Protein AF-A0A970XNC9-F1 (afdb_monomer_lite)

Secondary structure (DSSP, 8-state):
-----PEEEEEE----HHHHHHHHHHHHHTT-EEE---HHHHTT--HHHHHHHHHT-SSSSEEEE---TT--SS-HHHHHHHHHHH-TTTEEEEEEEEE--S--S--EE-SEEE-TTS-EEES--B-TTS-B-TT--EE--TTTGGGGG-TTS-EEEES-TT-GGGTT-GGGT-HHHHHHHHHHHTTSS---

Radius of gyration: 15.21 Å; chains: 1; bounding box: 46×36×40 Å

Structure (mmCIF, N/CA/C/O backbone):
data_AF-A0A970XNC9-F1
#
_entry.id   AF-A0A970XNC9-F1
#
loop_
_atom_site.group_PDB
_atom_site.id
_atom_site.type_symbol
_atom_site.label_atom_id
_atom_site.label_alt_id
_atom_site.label_comp_id
_atom_site.label_asym_id
_atom_site.label_entity_id
_atom_site.label_seq_id
_atom_site.pdbx_PDB_ins_code
_atom_site.Cartn_x
_atom_site.Cartn_y
_atom_site.Cartn_z
_atom_site.occupancy
_atom_site.B_iso_or_equiv
_atom_site.auth_seq_id
_atom_site.auth_comp_id
_atom_site.auth_asym_id
_atom_site.auth_atom_id
_atom_site.pdbx_PDB_model_num
ATOM 1 N N . MET A 1 1 ? -24.343 -12.146 20.647 1.00 42.53 1 MET A N 1
ATOM 2 C CA . MET A 1 1 ? -23.468 -11.040 20.219 1.00 42.53 1 MET A CA 1
ATOM 3 C C . MET A 1 1 ? -22.474 -11.630 19.243 1.00 42.53 1 MET A C 1
ATOM 5 O O . MET A 1 1 ? -21.684 -12.471 19.652 1.00 42.53 1 MET A O 1
ATOM 9 N N . CYS A 1 2 ? -22.593 -11.312 17.955 1.00 39.06 2 CYS A N 1
ATOM 10 C CA . CYS A 1 2 ? -21.490 -11.566 17.031 1.00 39.06 2 CYS A CA 1
ATOM 11 C C . CYS A 1 2 ? -20.320 -10.689 17.504 1.00 39.06 2 CYS A C 1
ATOM 13 O O . CYS A 1 2 ? -20.596 -9.566 17.927 1.00 39.06 2 CYS A O 1
ATOM 15 N N . PRO A 1 3 ? -19.064 -11.161 17.501 1.00 48.00 3 PRO A N 1
ATOM 16 C CA . PRO A 1 3 ? -17.944 -10.255 17.723 1.00 48.00 3 PRO A CA 1
ATOM 17 C C . PRO A 1 3 ? -18.073 -9.137 16.684 1.00 48.00 3 PRO A C 1
ATOM 19 O O . PRO A 1 3 ? -18.278 -9.458 15.510 1.00 48.00 3 PRO A O 1
ATOM 22 N N . ASP A 1 4 ? -18.048 -7.870 17.109 1.00 58.16 4 ASP A N 1
ATOM 23 C CA . ASP A 1 4 ? -18.054 -6.730 16.189 1.00 58.16 4 ASP A CA 1
ATOM 24 C C . ASP A 1 4 ? -16.941 -6.960 15.165 1.00 58.16 4 ASP A C 1
ATOM 26 O O . ASP A 1 4 ? -15.754 -7.009 15.494 1.00 58.16 4 ASP A O 1
ATOM 30 N N . LYS A 1 5 ? -17.340 -7.261 13.930 1.00 80.75 5 LYS A N 1
ATOM 31 C CA . LYS A 1 5 ? -16.407 -7.649 12.882 1.00 80.75 5 LYS A CA 1
ATOM 32 C C . LYS A 1 5 ? -15.691 -6.381 12.434 1.00 80.75 5 LYS A C 1
ATOM 34 O O . LYS A 1 5 ? -16.322 -5.507 11.846 1.00 80.75 5 LYS A O 1
ATOM 39 N N . ARG A 1 6 ? -14.387 -6.298 12.700 1.00 93.19 6 ARG A N 1
ATOM 40 C CA . ARG A 1 6 ? -13.543 -5.203 12.209 1.00 93.19 6 ARG A CA 1
ATOM 41 C C . ARG A 1 6 ? -13.534 -5.187 10.685 1.00 93.19 6 ARG A C 1
ATOM 43 O O . ARG A 1 6 ? -13.451 -6.245 10.058 1.00 93.19 6 ARG A O 1
ATOM 50 N N . VAL A 1 7 ? -13.591 -3.995 10.101 1.00 96.69 7 VAL A N 1
ATOM 51 C CA . VAL A 1 7 ? -13.443 -3.811 8.655 1.00 96.69 7 VAL A CA 1
ATOM 52 C C . VAL A 1 7 ? -11.981 -4.017 8.293 1.00 96.69 7 VAL A C 1
ATOM 54 O O . VAL A 1 7 ? -11.101 -3.327 8.808 1.00 96.69 7 VAL A O 1
ATOM 57 N N . ARG A 1 8 ? -11.716 -4.972 7.402 1.00 97.69 8 ARG A N 1
ATOM 58 C CA . ARG A 1 8 ? -10.359 -5.246 6.917 1.00 97.69 8 ARG A CA 1
ATOM 59 C C . ARG A 1 8 ? -9.926 -4.212 5.884 1.00 97.69 8 ARG A C 1
ATOM 61 O O . ARG A 1 8 ? -10.663 -3.955 4.929 1.00 97.69 8 ARG A O 1
ATOM 68 N N . VAL A 1 9 ? -8.727 -3.661 6.041 1.00 98.31 9 VAL A N 1
ATOM 69 C CA . VAL A 1 9 ? -8.204 -2.560 5.223 1.00 98.31 9 VAL A CA 1
ATOM 70 C C . VAL A 1 9 ? -6.787 -2.861 4.740 1.00 98.31 9 VAL A C 1
ATOM 72 O O . VAL A 1 9 ? -5.968 -3.391 5.485 1.00 98.31 9 VAL A O 1
ATOM 75 N N . ILE A 1 10 ? -6.495 -2.491 3.496 1.00 98.44 10 ILE A N 1
ATOM 76 C CA . ILE A 1 10 ? -5.145 -2.409 2.935 1.00 98.44 10 ILE A CA 1
ATOM 77 C C . ILE A 1 10 ? -4.877 -0.943 2.597 1.00 98.44 10 ILE A C 1
ATOM 79 O O . ILE A 1 10 ? -5.707 -0.297 1.953 1.00 98.44 10 ILE A O 1
ATOM 83 N N . ILE A 1 11 ? -3.728 -0.423 3.022 1.00 98.00 11 ILE A N 1
ATOM 84 C CA . ILE A 1 11 ? -3.304 0.952 2.725 1.00 98.00 11 ILE A CA 1
ATOM 85 C C . ILE A 1 11 ? -2.303 0.920 1.565 1.00 98.00 11 ILE A C 1
ATOM 87 O O . ILE A 1 11 ? -1.463 0.027 1.505 1.00 98.00 11 ILE A O 1
ATOM 91 N N . VAL A 1 12 ? -2.372 1.887 0.655 1.00 97.44 12 VAL A N 1
ATOM 92 C CA . VAL A 1 12 ? -1.375 2.122 -0.401 1.00 97.44 12 VAL A CA 1
ATOM 93 C C . VAL A 1 12 ? -0.828 3.539 -0.238 1.00 97.44 12 VAL A C 1
ATOM 95 O O . VAL A 1 12 ? -1.614 4.484 -0.199 1.00 97.44 12 VAL A O 1
ATOM 98 N N . THR A 1 13 ? 0.491 3.700 -0.122 1.00 93.88 13 THR A N 1
ATOM 99 C CA . THR A 1 13 ? 1.107 5.017 0.126 1.00 93.88 13 THR A CA 1
ATOM 100 C C . THR A 1 13 ? 1.418 5.764 -1.174 1.00 93.88 13 THR A C 1
ATOM 102 O O . THR A 1 13 ? 2.571 5.836 -1.585 1.00 93.88 13 THR A O 1
ATOM 105 N N . ASP A 1 14 ? 0.396 6.265 -1.860 1.00 85.12 14 ASP A N 1
ATOM 106 C CA . ASP A 1 14 ? 0.531 7.102 -3.060 1.00 85.12 14 ASP A CA 1
ATOM 107 C C . ASP A 1 14 ? -0.721 7.976 -3.212 1.00 85.12 14 ASP A C 1
ATOM 109 O O . ASP A 1 14 ? -1.759 7.697 -2.607 1.00 85.12 14 ASP A O 1
ATOM 113 N N . GLY A 1 15 ? -0.644 9.032 -4.013 1.00 80.00 15 GLY A N 1
ATOM 114 C CA . GLY A 1 15 ? -1.698 10.029 -4.185 1.00 80.00 15 GLY A CA 1
ATOM 115 C C . GLY A 1 15 ? -1.939 10.456 -5.628 1.00 80.00 15 GLY A C 1
ATOM 116 O O . GLY A 1 15 ? -2.835 11.269 -5.873 1.00 80.00 15 GLY A O 1
ATOM 117 N N . ASP A 1 16 ? -1.183 9.946 -6.609 1.00 86.75 16 ASP A N 1
ATOM 118 C CA . ASP A 1 16 ? -1.346 10.408 -7.988 1.00 86.75 16 ASP A CA 1
ATOM 119 C C . ASP A 1 16 ? -2.489 9.696 -8.760 1.00 86.75 16 ASP A C 1
ATOM 121 O O . ASP A 1 16 ? -2.813 8.531 -8.507 1.00 86.75 16 ASP A O 1
ATOM 125 N N . PRO A 1 17 ? -3.125 10.361 -9.749 1.00 90.25 17 PRO A N 1
ATOM 126 C CA . PRO A 1 17 ? -4.256 9.790 -10.495 1.00 90.25 17 PRO A CA 1
ATOM 127 C C . PRO A 1 17 ? -3.942 8.526 -11.315 1.00 90.25 17 PRO A C 1
ATOM 129 O O . PRO A 1 17 ? -4.853 7.808 -11.737 1.00 90.25 17 PRO A O 1
ATOM 132 N N . THR A 1 18 ? -2.676 8.283 -11.641 1.00 93.25 18 THR A N 1
ATOM 133 C CA . THR A 1 18 ? -2.209 7.065 -12.319 1.00 93.25 18 THR A CA 1
ATOM 134 C C . THR A 1 18 ? -2.208 5.907 -11.336 1.00 93.25 18 THR A C 1
ATOM 136 O O . THR A 1 18 ? -2.837 4.885 -11.619 1.00 93.25 18 THR A O 1
ATOM 139 N N . ALA A 1 19 ? -1.624 6.118 -10.154 1.00 94.12 19 ALA A N 1
ATOM 140 C CA . ALA A 1 19 ? -1.639 5.150 -9.072 1.00 94.12 19 ALA A CA 1
ATOM 141 C C . ALA A 1 19 ? -3.068 4.797 -8.639 1.00 94.12 19 ALA A C 1
ATOM 143 O O . ALA A 1 19 ? -3.406 3.619 -8.534 1.00 94.12 19 ALA A O 1
ATOM 144 N N . GLN A 1 20 ? -3.960 5.788 -8.526 1.00 95.00 20 GLN A N 1
ATOM 145 C CA . GLN A 1 20 ? -5.371 5.548 -8.198 1.00 95.00 20 GLN A CA 1
ATOM 146 C C . GLN A 1 20 ? -6.069 4.616 -9.188 1.00 95.00 20 GLN A C 1
ATOM 148 O O . GLN A 1 20 ? -6.793 3.704 -8.782 1.00 95.00 20 GLN A O 1
ATOM 153 N N . ARG A 1 21 ? -5.832 4.799 -10.490 1.00 96.06 21 ARG A N 1
ATOM 154 C CA . ARG A 1 21 ? -6.399 3.914 -11.515 1.00 96.06 21 ARG A CA 1
ATOM 155 C C . ARG A 1 21 ? -5.807 2.508 -11.439 1.00 96.06 21 ARG A C 1
ATOM 157 O O . ARG A 1 21 ? -6.552 1.543 -11.588 1.00 96.06 21 ARG A O 1
ATOM 164 N N . ALA A 1 22 ? -4.509 2.383 -11.171 1.00 97.25 22 ALA A N 1
ATOM 165 C CA . ALA A 1 22 ? -3.850 1.087 -11.019 1.00 97.25 22 ALA A CA 1
ATOM 166 C C . ALA A 1 22 ? -4.393 0.315 -9.810 1.00 97.25 22 ALA A C 1
ATOM 168 O O . ALA A 1 22 ? -4.800 -0.839 -9.947 1.00 97.25 22 ALA A O 1
ATOM 169 N N . VAL A 1 23 ? -4.507 0.982 -8.658 1.00 97.62 23 VAL A N 1
ATOM 170 C CA . VAL A 1 23 ? -5.119 0.434 -7.440 1.00 97.62 23 VAL A CA 1
ATOM 171 C C . VAL A 1 23 ? -6.569 0.032 -7.692 1.00 97.62 23 VAL A C 1
ATOM 173 O O . VAL A 1 23 ? -6.979 -1.049 -7.276 1.00 97.62 23 VAL A O 1
ATOM 176 N N . GLN A 1 24 ? -7.345 0.851 -8.407 1.00 97.06 24 GLN A N 1
ATOM 177 C CA . GLN A 1 24 ? -8.733 0.532 -8.732 1.00 97.06 24 GLN A CA 1
ATOM 178 C C . GLN A 1 24 ? -8.850 -0.740 -9.581 1.00 97.06 24 GLN A C 1
ATOM 180 O O . GLN A 1 24 ? -9.635 -1.622 -9.233 1.00 97.06 24 GLN A O 1
ATOM 185 N N . VAL A 1 25 ? -8.068 -0.847 -10.661 1.00 97.50 25 VAL A N 1
ATOM 186 C CA . VAL A 1 25 ? -8.047 -2.028 -11.542 1.00 97.50 25 VAL A CA 1
ATOM 187 C C . VAL A 1 25 ? -7.622 -3.270 -10.758 1.00 97.50 25 VAL A C 1
ATOM 189 O O . VAL A 1 25 ? -8.339 -4.269 -10.741 1.00 97.50 25 VAL A O 1
ATOM 192 N N . ALA A 1 26 ? -6.509 -3.187 -10.028 1.00 97.69 26 ALA A N 1
ATOM 193 C CA . ALA A 1 26 ? -5.988 -4.288 -9.224 1.00 97.69 26 ALA A CA 1
ATOM 194 C C . ALA A 1 26 ? -6.982 -4.755 -8.143 1.00 97.69 26 ALA A C 1
ATOM 196 O O . ALA A 1 26 ? -7.208 -5.955 -7.970 1.00 97.69 26 ALA A O 1
ATOM 197 N N . ALA A 1 27 ? -7.615 -3.817 -7.433 1.00 97.56 27 ALA A N 1
ATOM 198 C CA . ALA A 1 27 ? -8.619 -4.115 -6.417 1.00 97.56 27 ALA A CA 1
ATOM 199 C C . ALA A 1 27 ? -9.867 -4.778 -7.020 1.00 97.56 27 ALA A C 1
ATOM 201 O O . ALA A 1 27 ? -10.416 -5.703 -6.420 1.00 97.56 27 ALA A O 1
ATOM 202 N N . GLN A 1 28 ? -10.318 -4.339 -8.198 1.00 96.19 28 GLN A N 1
ATOM 203 C CA . GLN A 1 28 ? -11.469 -4.930 -8.887 1.00 96.19 28 GLN A CA 1
ATOM 204 C C . GLN A 1 28 ? -11.208 -6.381 -9.302 1.00 96.19 28 GLN A C 1
ATOM 206 O O . GLN A 1 28 ? -12.038 -7.243 -9.003 1.00 96.19 28 GLN A O 1
ATOM 211 N N . GLU A 1 29 ? -10.045 -6.662 -9.895 1.00 95.81 29 GLU A N 1
ATOM 212 C CA . GLU A 1 29 ? -9.613 -8.020 -10.263 1.00 95.81 29 GLU A CA 1
ATOM 213 C C . GLU A 1 29 ? -9.602 -8.966 -9.051 1.00 95.81 29 GLU A C 1
ATOM 215 O O . GLU A 1 29 ? -10.048 -10.112 -9.123 1.00 95.81 29 GLU A O 1
ATOM 220 N N . LEU A 1 30 ? -9.170 -8.462 -7.891 1.00 96.81 30 LEU A N 1
ATOM 221 C CA . LEU A 1 30 ? -9.110 -9.219 -6.636 1.00 96.81 30 LEU A CA 1
ATOM 222 C C . LEU A 1 30 ? -10.416 -9.202 -5.829 1.00 96.81 30 LEU A C 1
ATOM 224 O O . LEU A 1 30 ? -10.457 -9.723 -4.714 1.00 96.81 30 LEU A O 1
ATOM 228 N N . LYS A 1 31 ? -11.496 -8.617 -6.361 1.00 97.12 31 LYS A N 1
ATOM 229 C CA . LYS A 1 31 ? -12.784 -8.460 -5.661 1.00 97.12 31 LYS A CA 1
ATOM 230 C C . LYS A 1 31 ? -12.640 -7.764 -4.299 1.00 97.12 31 LYS A C 1
ATOM 232 O O . LYS A 1 31 ? -13.383 -8.059 -3.363 1.00 97.12 31 LYS A O 1
ATOM 237 N N . LEU A 1 32 ? -11.774 -6.758 -4.219 1.00 97.88 32 LEU A N 1
ATOM 238 C CA . LEU A 1 32 ? -11.620 -5.815 -3.101 1.00 97.88 32 LEU A CA 1
ATOM 239 C C . LEU A 1 32 ? -12.390 -4.523 -3.370 1.00 97.88 32 LEU A C 1
ATOM 241 O O . LEU A 1 32 ? -12.759 -4.263 -4.519 1.00 97.88 32 LEU A O 1
ATOM 245 N N . TYR A 1 33 ? -12.691 -3.739 -2.337 1.00 98.06 33 TYR A N 1
ATOM 246 C CA . TYR A 1 33 ? -13.371 -2.451 -2.484 1.00 98.06 33 TYR A CA 1
ATOM 247 C C . TYR A 1 33 ? -12.353 -1.307 -2.556 1.00 98.06 33 TYR A C 1
ATOM 249 O O . TYR A 1 33 ? -11.808 -0.940 -1.517 1.00 98.06 33 TYR A O 1
ATOM 257 N N . PRO A 1 34 ? -12.076 -0.727 -3.739 1.00 97.12 34 PRO A N 1
ATOM 258 C CA . PRO A 1 34 ? -11.246 0.467 -3.814 1.00 97.12 34 PRO A CA 1
ATOM 259 C C . PRO A 1 34 ? -12.047 1.677 -3.320 1.00 97.12 34 PRO A C 1
ATOM 261 O O . PRO A 1 34 ? -13.048 2.057 -3.932 1.00 97.12 34 PRO A O 1
ATOM 264 N N . LEU A 1 35 ? -11.615 2.284 -2.216 1.00 95.75 35 LEU A N 1
ATOM 265 C CA . LEU A 1 35 ? -12.173 3.540 -1.733 1.00 95.75 35 LEU A CA 1
ATOM 266 C C . LEU A 1 35 ? -11.557 4.688 -2.537 1.00 95.75 35 LEU A C 1
ATOM 268 O O . LEU A 1 35 ? -10.430 5.110 -2.288 1.00 95.75 35 LEU A O 1
ATOM 272 N N . ILE A 1 36 ? -12.300 5.162 -3.536 1.00 90.69 36 ILE A N 1
ATOM 273 C CA . ILE A 1 36 ? -11.866 6.249 -4.414 1.00 90.69 36 ILE A CA 1
ATOM 274 C C . ILE A 1 36 ? -12.258 7.586 -3.798 1.00 90.69 36 ILE A C 1
ATOM 276 O O . ILE A 1 36 ? -13.437 7.855 -3.573 1.00 90.69 36 ILE A O 1
ATOM 280 N N . ILE A 1 37 ? -11.255 8.422 -3.567 1.00 82.38 37 ILE A N 1
ATOM 281 C CA . ILE A 1 37 ? -11.398 9.776 -3.041 1.00 82.38 37 ILE A CA 1
ATOM 282 C C . ILE A 1 37 ? -10.964 10.742 -4.137 1.00 82.38 37 ILE A C 1
ATOM 284 O O . ILE A 1 37 ? -9.941 10.529 -4.796 1.00 82.38 37 ILE A O 1
ATOM 288 N N . SER A 1 38 ? -11.766 11.778 -4.381 1.00 74.00 38 SER A N 1
ATOM 289 C CA . SER A 1 38 ? -11.410 12.785 -5.376 1.00 74.00 38 SER A CA 1
ATOM 290 C C . SER A 1 38 ? -10.209 13.597 -4.887 1.00 74.00 38 SER A C 1
ATOM 292 O O . SER A 1 38 ? -10.029 13.785 -3.688 1.00 74.00 38 SER A O 1
ATOM 294 N N . LYS A 1 39 ? -9.391 14.123 -5.804 1.00 70.38 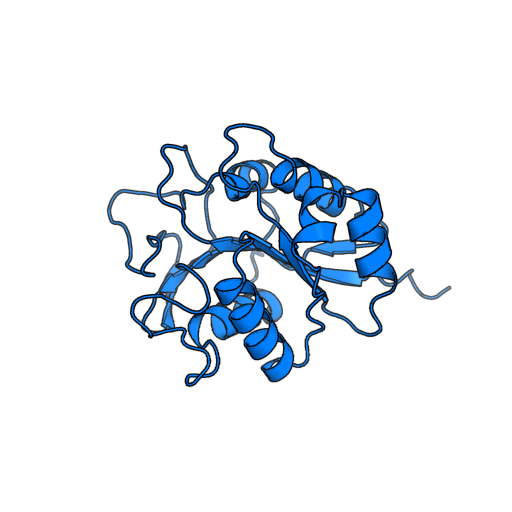39 LYS A N 1
ATOM 295 C CA . LYS A 1 39 ? -8.217 14.923 -5.422 1.00 70.38 39 LYS A CA 1
ATOM 296 C C . LYS A 1 39 ? -8.580 16.135 -4.547 1.00 70.38 39 LYS A C 1
ATOM 298 O O . LYS A 1 39 ? -7.856 16.440 -3.612 1.00 70.38 39 LYS A O 1
ATOM 303 N N . LEU A 1 40 ? -9.704 16.796 -4.840 1.00 62.16 40 LEU A N 1
ATOM 304 C CA . LEU A 1 40 ? -10.174 17.957 -4.074 1.00 62.16 40 LEU A CA 1
ATOM 305 C C . LEU A 1 40 ? -10.570 17.581 -2.641 1.00 62.16 40 LEU A C 1
ATOM 307 O O . LEU A 1 40 ? -10.339 18.358 -1.720 1.00 62.16 40 LEU A O 1
ATOM 311 N N . ASP A 1 41 ? -11.143 16.390 -2.462 1.00 70.94 41 ASP A N 1
ATOM 312 C CA . ASP A 1 41 ? -11.509 15.885 -1.139 1.00 70.94 41 ASP A CA 1
ATOM 313 C C . ASP A 1 41 ? -10.271 15.383 -0.382 1.00 70.94 41 ASP A C 1
ATOM 315 O O . ASP A 1 41 ? -10.172 15.577 0.827 1.00 70.94 41 ASP A O 1
ATOM 319 N N . ALA A 1 42 ? -9.302 14.780 -1.082 1.00 71.06 42 ALA A N 1
ATOM 320 C CA . ALA A 1 42 ? -8.074 14.248 -0.490 1.00 71.06 42 ALA A CA 1
ATOM 321 C C . ALA A 1 42 ? -7.265 15.320 0.257 1.00 71.06 42 ALA A C 1
ATOM 323 O O . ALA A 1 42 ? -6.766 15.047 1.342 1.00 71.06 42 ALA A O 1
ATOM 324 N N . GLU A 1 43 ? -7.215 16.551 -0.264 1.00 72.81 43 GLU A N 1
ATOM 325 C CA . GLU A 1 43 ? -6.522 17.686 0.373 1.00 72.81 43 GLU A CA 1
ATOM 326 C C . GLU A 1 43 ? -7.150 18.111 1.718 1.00 72.81 43 GLU A C 1
ATOM 328 O O . GLU A 1 43 ? -6.521 18.822 2.502 1.00 72.81 43 GLU A O 1
ATOM 333 N N . GLN A 1 44 ? -8.396 17.709 1.994 1.00 79.25 44 GLN A N 1
ATOM 334 C CA . GLN A 1 44 ? -9.146 18.108 3.193 1.00 79.25 44 GLN A CA 1
ATOM 335 C C . GLN A 1 44 ? -9.467 16.944 4.133 1.00 79.25 44 GLN A C 1
ATOM 337 O O . GLN A 1 44 ? -9.819 17.173 5.294 1.00 79.25 44 GLN A O 1
ATOM 342 N N . ILE A 1 45 ? -9.381 15.708 3.644 1.00 86.44 45 ILE A N 1
ATOM 343 C CA . ILE A 1 45 ? -9.701 14.509 4.413 1.00 86.44 45 ILE A CA 1
ATOM 344 C C . ILE A 1 45 ? -8.658 14.285 5.501 1.00 86.44 45 ILE A C 1
ATOM 346 O O . ILE A 1 45 ? -7.456 14.362 5.265 1.00 86.44 45 ILE A O 1
ATOM 350 N N . LYS A 1 46 ? -9.134 13.957 6.704 1.00 90.75 46 LYS A N 1
ATOM 351 C CA . LYS A 1 46 ? -8.298 13.540 7.830 1.00 90.75 46 LYS A CA 1
ATOM 352 C C . LYS A 1 46 ? -8.687 12.133 8.272 1.00 90.75 46 LYS A C 1
ATOM 354 O O . LYS A 1 46 ? -9.616 11.514 7.747 1.00 90.75 46 LYS A O 1
ATOM 359 N N . GLY A 1 47 ? -7.952 11.614 9.253 1.00 92.94 47 GLY A N 1
ATOM 360 C CA . GLY A 1 47 ? -8.150 10.268 9.790 1.00 92.94 47 GLY A CA 1
ATOM 361 C C . GLY A 1 47 ? -9.608 9.929 10.152 1.00 92.94 47 GLY A C 1
ATOM 362 O O . GLY A 1 47 ? -10.095 8.888 9.704 1.00 92.94 47 GLY A O 1
ATOM 363 N N . PRO A 1 48 ? -10.332 10.772 10.920 1.00 94.75 48 PRO A N 1
ATOM 364 C CA . PRO A 1 48 ? -11.727 10.513 11.283 1.00 94.75 48 PRO A CA 1
ATOM 365 C C . PRO A 1 48 ? -12.674 10.405 10.083 1.00 94.75 48 PRO A C 1
ATOM 367 O O . PRO A 1 48 ? -13.504 9.494 10.034 1.00 94.75 48 PRO A O 1
ATOM 370 N N . GLU A 1 49 ? -12.550 11.302 9.106 1.00 94.00 49 GLU A N 1
ATOM 371 C CA . GLU A 1 49 ? -13.364 11.307 7.890 1.00 94.00 49 GLU A CA 1
ATOM 372 C C . GLU A 1 49 ? -13.081 10.059 7.051 1.00 94.00 49 GLU A C 1
ATOM 374 O O . GLU A 1 49 ? -14.013 9.354 6.657 1.00 94.00 49 GLU A O 1
ATOM 379 N N . LEU A 1 50 ? -11.802 9.726 6.854 1.00 94.81 50 LEU A N 1
ATOM 380 C CA . LEU A 1 50 ? -11.408 8.541 6.099 1.00 94.81 50 LEU A CA 1
ATOM 381 C C . LEU A 1 50 ? -11.885 7.247 6.765 1.00 94.81 50 LEU A C 1
ATOM 383 O O . LEU A 1 50 ? -12.432 6.370 6.099 1.00 94.81 50 LEU A O 1
ATOM 387 N N . SER A 1 51 ? -11.728 7.149 8.087 1.00 96.50 51 SER A N 1
ATOM 388 C CA . SER A 1 51 ? -12.248 6.037 8.888 1.00 96.50 51 SER A CA 1
ATOM 389 C C . SER A 1 51 ? -13.761 5.896 8.717 1.00 96.50 51 SER A C 1
ATOM 391 O O . SER A 1 51 ? -14.259 4.801 8.463 1.00 96.50 51 SER A O 1
ATOM 393 N N . SER A 1 52 ? -14.503 7.007 8.744 1.00 95.75 52 SER A N 1
ATOM 394 C CA . SER A 1 52 ? -15.949 7.003 8.505 1.00 95.75 52 SER A CA 1
ATOM 395 C C . SER A 1 52 ? -16.317 6.446 7.125 1.00 95.75 52 SER A C 1
ATOM 397 O O . SER A 1 52 ? -17.253 5.651 7.018 1.00 95.75 52 SER A O 1
ATOM 399 N N . TYR A 1 53 ? -15.576 6.801 6.071 1.00 96.31 53 TYR A N 1
ATOM 400 C CA . TYR A 1 53 ? -15.800 6.256 4.726 1.00 96.31 53 TYR A CA 1
ATOM 401 C C . TYR A 1 53 ? -15.450 4.771 4.617 1.00 96.31 53 TYR A C 1
ATOM 403 O O . TYR A 1 53 ? -16.196 4.015 3.994 1.00 96.31 53 TYR A O 1
ATOM 411 N N . ILE A 1 54 ? -14.362 4.335 5.255 1.00 96.94 54 ILE A N 1
ATOM 412 C CA . ILE A 1 54 ? -13.976 2.919 5.333 1.00 96.94 54 ILE A CA 1
ATOM 413 C C . ILE A 1 54 ? -15.089 2.098 5.992 1.00 96.94 54 ILE A C 1
ATOM 415 O O . ILE A 1 54 ? -15.481 1.060 5.465 1.00 96.94 54 ILE A O 1
ATOM 419 N N . LEU A 1 55 ? -15.635 2.573 7.113 1.00 96.06 55 LEU A N 1
ATOM 420 C CA . LEU A 1 55 ? -16.684 1.869 7.860 1.00 96.06 55 LEU A CA 1
ATOM 421 C C . LEU A 1 55 ? -18.029 1.821 7.123 1.00 96.06 55 LEU A C 1
ATOM 423 O O . LEU A 1 55 ? -18.847 0.947 7.396 1.00 96.06 55 LEU A O 1
ATOM 427 N N . GLN A 1 56 ? -18.255 2.737 6.181 1.00 95.50 56 GLN A N 1
ATOM 428 C CA . GLN A 1 56 ? -19.441 2.768 5.320 1.00 95.50 56 GLN A CA 1
ATOM 429 C C . GLN A 1 56 ? -19.250 2.005 4.001 1.00 95.50 56 GLN A C 1
ATOM 431 O O . GLN A 1 56 ? -20.185 1.928 3.199 1.00 95.50 56 GLN A O 1
ATOM 436 N N . ALA A 1 57 ? -18.062 1.444 3.748 1.00 95.75 57 ALA A N 1
ATOM 437 C CA . ALA A 1 57 ? -17.800 0.702 2.526 1.00 95.75 57 ALA A CA 1
ATOM 438 C C . ALA A 1 57 ? -18.772 -0.491 2.390 1.00 95.75 57 ALA A C 1
ATOM 440 O O . ALA A 1 57 ? -18.976 -1.250 3.338 1.00 95.75 57 ALA A O 1
ATOM 441 N N . PRO A 1 58 ? -19.350 -0.723 1.198 1.00 94.88 58 PRO A N 1
ATOM 442 C CA . PRO A 1 58 ? -20.357 -1.761 0.985 1.00 94.88 58 PRO A CA 1
ATOM 443 C C . PRO A 1 58 ? -19.788 -3.185 1.061 1.00 94.88 58 PRO A C 1
ATOM 445 O O . PRO A 1 58 ? -20.552 -4.149 1.104 1.00 94.88 58 PRO A O 1
ATOM 448 N N . ARG A 1 59 ? -18.458 -3.341 1.013 1.00 94.88 59 ARG A N 1
ATOM 449 C CA . ARG A 1 59 ? -17.766 -4.628 1.142 1.00 94.88 59 ARG A CA 1
ATOM 450 C C . ARG A 1 59 ? -16.313 -4.436 1.564 1.00 94.88 59 ARG A C 1
ATOM 452 O O . ARG A 1 59 ? -15.734 -3.375 1.367 1.00 94.88 59 ARG A O 1
ATOM 459 N N . GLU A 1 60 ? -15.729 -5.512 2.071 1.00 94.44 60 GLU A N 1
ATOM 460 C CA . GLU A 1 60 ? -14.338 -5.599 2.519 1.00 94.44 60 GLU A CA 1
ATOM 461 C C . GLU A 1 60 ? -13.605 -6.778 1.839 1.00 94.44 60 GLU A C 1
ATOM 463 O O . GLU A 1 60 ? -14.270 -7.721 1.393 1.00 94.44 60 GLU A O 1
ATOM 468 N N . PRO A 1 61 ? -12.257 -6.792 1.801 1.00 97.56 61 PRO A N 1
ATOM 469 C CA . PRO A 1 61 ? -11.342 -5.745 2.275 1.00 97.56 61 PRO A CA 1
ATOM 470 C C . PRO A 1 61 ? -11.429 -4.430 1.492 1.00 97.56 61 PRO A C 1
ATOM 472 O O . PRO A 1 61 ? -11.664 -4.433 0.280 1.00 97.56 61 PRO A O 1
ATOM 475 N N . VAL A 1 62 ? -11.260 -3.315 2.203 1.00 98.31 62 VAL A N 1
ATOM 476 C CA . VAL A 1 62 ? -11.198 -1.961 1.638 1.00 98.31 62 VAL A CA 1
ATOM 477 C C . VAL A 1 62 ? -9.751 -1.635 1.287 1.00 98.31 62 VAL A C 1
ATOM 479 O O . VAL A 1 62 ? -8.860 -1.851 2.101 1.00 98.31 62 VAL A O 1
ATOM 482 N N . VAL A 1 63 ? -9.507 -1.111 0.090 1.00 98.38 63 VAL A N 1
ATOM 483 C CA . VAL A 1 63 ? -8.197 -0.595 -0.318 1.00 98.38 63 VAL A CA 1
ATOM 484 C C . VAL A 1 63 ? -8.282 0.919 -0.348 1.00 98.38 63 VAL A C 1
ATOM 486 O O . VAL A 1 63 ? -9.152 1.468 -1.025 1.00 98.38 63 VAL A O 1
ATOM 489 N N . VAL A 1 64 ? -7.402 1.583 0.391 1.00 96.75 64 VAL A N 1
ATOM 490 C CA . VAL A 1 64 ? -7.382 3.040 0.522 1.00 96.75 64 VAL A CA 1
ATOM 491 C C . VAL A 1 64 ? -5.998 3.583 0.202 1.00 96.75 64 VAL A C 1
ATOM 493 O O . VAL A 1 64 ? -4.991 2.980 0.564 1.00 96.75 64 VAL A O 1
ATOM 496 N N . MET A 1 65 ? -5.960 4.716 -0.490 1.00 94.69 65 MET A N 1
ATOM 497 C CA . MET A 1 65 ? -4.728 5.438 -0.784 1.00 94.69 65 MET A CA 1
ATOM 498 C C . MET A 1 65 ? -4.528 6.579 0.204 1.00 94.69 65 MET A C 1
ATOM 500 O O . MET A 1 65 ? -5.490 7.265 0.553 1.00 94.69 65 MET A O 1
ATOM 504 N N . VAL A 1 66 ? -3.289 6.761 0.649 1.00 92.25 66 VAL A N 1
ATOM 505 C CA . VAL A 1 66 ? -2.881 7.819 1.577 1.00 92.25 66 VAL A CA 1
ATOM 506 C C . VAL A 1 66 ? -1.546 8.391 1.099 1.00 92.25 66 VAL A C 1
ATOM 508 O O . VAL A 1 66 ? -0.648 7.627 0.768 1.00 92.25 66 VAL A O 1
ATOM 511 N N . ASP A 1 67 ? -1.409 9.714 1.061 1.00 84.69 67 ASP A N 1
ATOM 512 C CA . ASP A 1 67 ? -0.218 10.415 0.559 1.00 84.69 67 ASP A CA 1
ATOM 513 C C . ASP A 1 67 ? 0.047 11.679 1.385 1.00 84.69 67 ASP A C 1
ATOM 515 O O . ASP A 1 67 ? -0.894 12.305 1.873 1.00 84.69 67 ASP A O 1
ATOM 519 N N . ASP A 1 68 ? 1.316 12.065 1.511 1.00 77.31 68 ASP A N 1
ATOM 520 C CA . ASP A 1 68 ? 1.750 13.330 2.129 1.00 77.31 68 ASP A CA 1
ATOM 521 C C . ASP A 1 68 ? 2.057 14.425 1.102 1.00 77.31 68 ASP A C 1
ATOM 523 O O . ASP A 1 68 ? 2.514 15.506 1.468 1.00 77.31 68 ASP A O 1
ATOM 527 N N . HIS A 1 69 ? 1.874 14.159 -0.195 1.00 69.69 69 HIS A N 1
ATOM 528 C CA . HIS A 1 69 ? 2.139 15.111 -1.280 1.00 69.69 69 HIS A CA 1
ATOM 529 C C . HIS A 1 69 ? 3.575 15.689 -1.278 1.00 69.69 69 HIS A C 1
ATOM 531 O O . HIS A 1 69 ? 3.834 16.740 -1.868 1.00 69.69 69 HIS A O 1
ATOM 537 N N . GLY A 1 70 ? 4.532 14.993 -0.652 1.00 62.12 70 GLY A N 1
ATOM 538 C CA . GLY A 1 70 ? 5.935 15.411 -0.547 1.00 62.12 70 GLY A CA 1
ATOM 539 C C . GLY A 1 70 ? 6.244 16.386 0.595 1.00 62.12 70 GLY A C 1
ATOM 540 O O . GLY A 1 70 ? 7.308 17.017 0.582 1.00 62.12 70 GLY A O 1
ATOM 541 N N . GLU A 1 71 ? 5.345 16.536 1.572 1.00 59.62 71 GLU A N 1
ATOM 542 C CA . GLU A 1 71 ? 5.673 17.211 2.827 1.00 59.62 71 GLU A CA 1
ATOM 543 C C . GLU A 1 71 ? 6.637 16.358 3.668 1.00 59.62 71 GLU A C 1
ATOM 545 O O . GLU A 1 71 ? 6.455 15.158 3.843 1.00 59.62 71 GLU A O 1
ATOM 550 N N . LYS A 1 72 ? 7.704 16.984 4.181 1.00 56.03 72 LYS A N 1
ATOM 551 C CA . LYS A 1 72 ? 8.694 16.312 5.036 1.00 56.03 72 LYS A CA 1
ATOM 552 C C . LYS A 1 72 ? 8.288 16.407 6.504 1.00 56.03 72 LYS A C 1
ATOM 554 O O . LYS A 1 72 ? 8.058 17.512 6.993 1.00 56.03 72 LYS A O 1
ATOM 559 N N . GLY A 1 73 ? 8.372 15.294 7.228 1.00 60.03 73 GLY A N 1
ATOM 560 C CA . GLY A 1 73 ? 7.977 15.192 8.639 1.00 60.03 73 GLY A CA 1
ATOM 561 C C . GLY A 1 73 ? 6.584 14.580 8.779 1.00 60.03 73 GLY A C 1
ATOM 562 O O . GLY A 1 73 ? 6.108 13.972 7.830 1.00 60.03 73 GLY A O 1
ATOM 563 N N . THR A 1 74 ? 5.940 14.749 9.941 1.00 64.69 74 THR A N 1
ATOM 564 C CA . THR A 1 74 ? 4.562 14.274 10.152 1.00 64.69 74 THR A CA 1
ATOM 565 C C . THR A 1 74 ? 3.596 15.065 9.273 1.00 64.69 74 THR A C 1
ATOM 567 O O . THR A 1 74 ? 3.129 16.132 9.674 1.00 64.69 74 THR A O 1
ATOM 570 N N . GLY A 1 75 ? 3.364 14.571 8.061 1.00 79.06 75 GLY A N 1
ATOM 571 C CA . GLY A 1 75 ? 2.418 15.135 7.110 1.00 79.06 75 GLY A CA 1
ATOM 572 C C . GLY A 1 75 ? 0.997 14.582 7.295 1.00 79.06 75 GLY A C 1
ATOM 573 O O . GLY A 1 75 ? 0.763 13.694 8.125 1.00 79.06 75 GLY A O 1
ATOM 574 N N . PRO A 1 76 ? 0.023 15.103 6.529 1.00 83.06 76 PRO A N 1
ATOM 575 C CA . PRO A 1 76 ? -1.379 14.689 6.613 1.00 83.06 76 PRO A CA 1
ATOM 576 C C . PRO A 1 76 ? -1.604 13.183 6.394 1.00 83.06 76 PRO A C 1
ATOM 578 O O . PRO A 1 76 ? -2.450 12.573 7.052 1.00 83.06 76 PRO A O 1
ATOM 581 N N . GLY A 1 77 ? -0.842 12.568 5.495 1.00 88.12 77 GLY A N 1
ATOM 582 C CA . GLY A 1 77 ? -0.860 11.140 5.214 1.00 88.12 77 GLY A CA 1
ATOM 583 C C . GLY A 1 77 ? -0.323 10.306 6.376 1.00 88.12 77 GLY A C 1
ATOM 584 O O . GLY A 1 77 ? -0.971 9.336 6.782 1.00 88.12 77 GLY A O 1
ATOM 585 N N . GLU A 1 78 ? 0.792 10.708 6.990 1.00 89.69 78 GLU A N 1
ATOM 586 C CA . GLU A 1 78 ? 1.292 10.047 8.204 1.00 89.69 78 GLU A CA 1
ATOM 587 C C . GLU A 1 78 ? 0.284 10.126 9.365 1.00 89.69 78 GLU A C 1
ATOM 589 O O . GLU A 1 78 ? 0.070 9.136 10.077 1.00 89.69 78 GLU A O 1
ATOM 594 N N . GLU A 1 79 ? -0.374 11.278 9.550 1.00 91.69 79 GLU A N 1
ATOM 595 C CA . GLU A 1 79 ? -1.431 11.463 10.557 1.00 91.69 79 GLU A CA 1
ATOM 596 C C . GLU A 1 79 ? -2.640 10.557 10.297 1.00 91.69 79 GLU A C 1
ATOM 598 O O . GLU A 1 79 ? -3.178 9.948 11.229 1.00 91.69 79 GLU A O 1
ATOM 603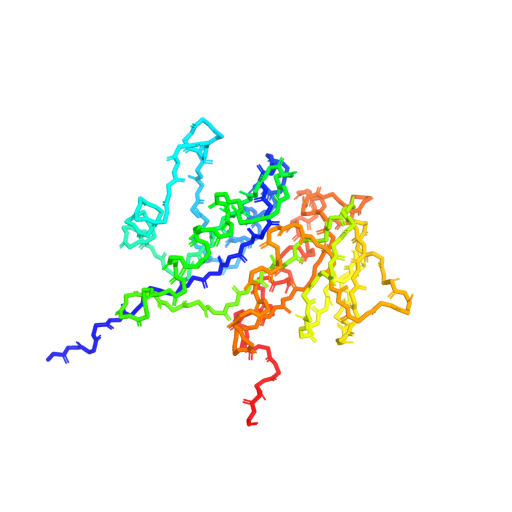 N N . ILE A 1 80 ? -3.052 10.424 9.033 1.00 93.94 80 ILE A N 1
ATOM 604 C CA . ILE A 1 80 ? -4.122 9.511 8.622 1.00 93.94 80 ILE A CA 1
ATOM 605 C C . ILE A 1 80 ? -3.748 8.066 8.956 1.00 93.94 80 ILE A C 1
ATOM 607 O O . ILE A 1 80 ? -4.554 7.365 9.575 1.00 93.94 80 ILE A O 1
ATOM 611 N N . ILE A 1 81 ? -2.541 7.618 8.596 1.00 94.75 81 ILE A N 1
ATOM 612 C CA . ILE A 1 81 ? -2.080 6.255 8.898 1.00 94.75 81 ILE A CA 1
ATOM 613 C C . ILE A 1 81 ? -2.083 6.033 10.411 1.00 94.75 81 ILE A C 1
ATOM 615 O O . ILE A 1 81 ? -2.658 5.047 10.871 1.00 94.75 81 ILE A O 1
ATOM 619 N N . CYS A 1 82 ? -1.538 6.967 11.199 1.00 95.00 82 CYS A N 1
ATOM 620 C CA . CYS A 1 82 ? -1.567 6.884 12.664 1.00 95.00 82 CYS A CA 1
ATOM 621 C C . CYS A 1 82 ? -2.984 6.716 13.203 1.00 95.00 82 CYS A C 1
ATOM 623 O O . CYS A 1 82 ? -3.235 5.884 14.079 1.00 95.00 82 CYS A O 1
ATOM 625 N N . TYR A 1 83 ? -3.914 7.521 12.687 1.00 96.44 83 TYR A N 1
ATOM 626 C CA . TYR A 1 83 ? -5.299 7.468 13.109 1.00 96.44 83 TYR A CA 1
ATOM 627 C C . TYR A 1 83 ? -5.917 6.110 12.780 1.00 96.44 83 TYR A C 1
ATOM 629 O O . TYR A 1 83 ? -6.465 5.477 13.679 1.00 96.44 83 TYR A O 1
ATOM 637 N N . LEU A 1 84 ? -5.783 5.614 11.546 1.00 96.81 84 LEU A N 1
ATOM 638 C CA . LEU A 1 84 ? -6.319 4.307 11.152 1.00 96.81 84 LEU A CA 1
ATOM 639 C C . LEU A 1 84 ? -5.728 3.163 11.989 1.00 96.81 84 LEU A C 1
ATOM 641 O O . LEU A 1 84 ? -6.480 2.313 12.462 1.00 96.81 84 LEU A O 1
ATOM 645 N N . MET A 1 85 ? -4.417 3.189 12.251 1.00 96.00 85 MET A N 1
ATOM 646 C CA . MET A 1 85 ? -3.738 2.216 13.119 1.00 96.00 85 MET A CA 1
ATOM 647 C C . MET A 1 85 ? -4.252 2.247 14.565 1.00 96.00 85 MET A C 1
ATOM 649 O O . MET A 1 85 ? -4.178 1.242 15.266 1.00 96.00 85 MET A O 1
ATOM 653 N N . SER A 1 86 ? -4.783 3.384 15.028 1.00 96.19 86 SER A N 1
ATOM 654 C CA . SER A 1 86 ? -5.349 3.516 16.378 1.00 96.19 86 SER A CA 1
ATOM 655 C C . SER A 1 86 ? -6.768 2.953 16.518 1.00 96.19 86 SER A C 1
ATOM 657 O O . SER A 1 86 ? -7.198 2.678 17.636 1.00 96.19 86 SER A O 1
ATOM 659 N N . GLN A 1 87 ? -7.505 2.772 15.414 1.00 96.19 87 GLN A N 1
ATOM 660 C CA . GLN A 1 87 ? -8.908 2.326 15.414 1.00 96.19 87 GLN A CA 1
ATOM 661 C C . GLN A 1 87 ? -9.030 0.794 15.481 1.00 96.19 87 GLN A C 1
ATOM 663 O O . GLN A 1 87 ? -9.805 0.189 14.741 1.00 96.19 87 GLN A O 1
ATOM 668 N N . THR A 1 88 ? -8.252 0.145 16.351 1.00 93.44 88 THR A N 1
ATOM 669 C CA . THR A 1 88 ? -8.135 -1.326 16.426 1.00 93.44 88 THR A CA 1
ATOM 670 C C . THR A 1 88 ? -9.412 -2.034 16.886 1.00 93.44 88 THR A C 1
ATOM 672 O O . THR A 1 88 ? -9.539 -3.250 16.733 1.00 93.44 88 THR A O 1
ATOM 675 N N . ASP A 1 89 ? -10.376 -1.291 17.429 1.00 94.50 89 ASP A N 1
ATOM 676 C CA . ASP A 1 89 ? -11.716 -1.755 17.781 1.00 94.50 89 ASP A CA 1
ATOM 677 C C . ASP A 1 89 ? -12.639 -1.896 16.559 1.00 94.50 89 ASP A C 1
ATOM 679 O O . ASP A 1 89 ? -13.577 -2.690 16.592 1.00 94.50 89 ASP A O 1
ATOM 683 N N . LYS A 1 90 ? -12.365 -1.169 15.467 1.00 95.50 90 LYS A N 1
ATOM 684 C CA . LYS A 1 90 ? -13.241 -1.086 14.281 1.00 95.50 90 LYS A CA 1
ATOM 685 C C . LYS A 1 90 ? -12.567 -1.488 12.976 1.00 95.50 90 LYS A C 1
ATOM 687 O O . LYS A 1 90 ? -13.249 -1.942 12.059 1.00 95.50 90 LYS A O 1
ATOM 692 N N . ILE A 1 91 ? -11.256 -1.309 12.874 1.00 96.38 91 ILE A N 1
ATOM 693 C CA . ILE A 1 91 ? -10.467 -1.486 11.657 1.00 96.38 91 ILE A CA 1
ATOM 694 C C . ILE A 1 91 ? -9.353 -2.497 11.919 1.00 96.38 91 ILE A C 1
ATOM 696 O O . ILE A 1 91 ? -8.700 -2.488 12.960 1.00 96.38 91 ILE A O 1
ATOM 700 N N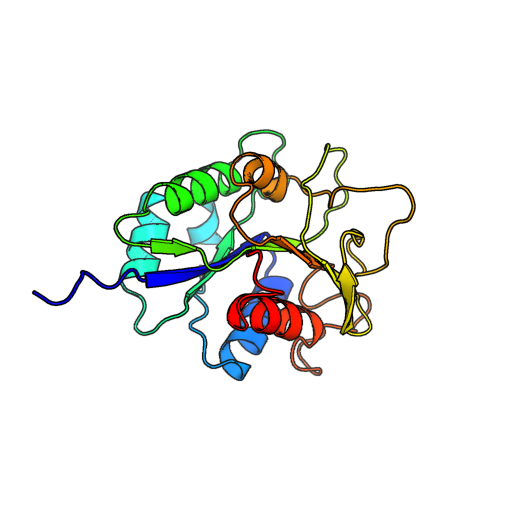 . GLU A 1 92 ? -9.134 -3.374 10.946 1.00 96.19 92 GLU A N 1
ATOM 701 C CA . GLU A 1 92 ? -8.007 -4.299 10.908 1.00 96.19 92 GLU A CA 1
ATOM 702 C C . GLU A 1 92 ? -7.154 -3.995 9.678 1.00 96.19 92 GLU A C 1
ATOM 704 O O . GLU A 1 92 ? -7.578 -4.245 8.548 1.00 96.19 92 GLU A O 1
ATOM 709 N N . ILE A 1 93 ? -5.957 -3.445 9.889 1.00 97.56 93 ILE A N 1
ATOM 710 C CA . ILE A 1 93 ? -5.005 -3.221 8.800 1.00 97.56 93 ILE A CA 1
ATOM 711 C C . ILE A 1 93 ? -4.332 -4.553 8.466 1.00 97.56 93 ILE A C 1
ATOM 713 O O . ILE A 1 93 ? -3.558 -5.076 9.261 1.00 97.56 93 ILE A O 1
ATOM 717 N N . LEU A 1 94 ? -4.631 -5.101 7.287 1.00 97.19 94 LEU A N 1
ATOM 718 C CA . LEU A 1 94 ? -4.036 -6.351 6.802 1.00 97.19 94 LEU A CA 1
ATOM 719 C C . LEU A 1 94 ? -2.577 -6.165 6.370 1.00 97.19 94 LEU A C 1
ATOM 721 O O . LEU A 1 94 ? -1.784 -7.098 6.435 1.00 97.19 94 LEU A O 1
ATOM 725 N N . GLY A 1 95 ? -2.241 -4.968 5.896 1.00 97.75 95 GLY A N 1
ATOM 726 C CA . GLY A 1 95 ? -0.909 -4.615 5.431 1.00 97.75 95 GLY A CA 1
ATOM 727 C C . GLY A 1 95 ? -0.902 -3.288 4.685 1.00 97.75 95 GLY A C 1
ATOM 728 O O . GLY A 1 95 ? -1.952 -2.686 4.424 1.00 97.75 95 GLY A O 1
ATOM 729 N N . VAL A 1 96 ? 0.300 -2.849 4.332 1.00 98.06 96 VAL A N 1
ATOM 730 C CA . VAL A 1 96 ? 0.551 -1.609 3.601 1.00 98.06 96 VAL A CA 1
ATOM 731 C C . VAL A 1 96 ? 1.380 -1.902 2.360 1.00 98.06 96 VAL A C 1
ATOM 733 O O . VAL A 1 96 ? 2.421 -2.551 2.434 1.00 98.06 96 VAL A O 1
ATOM 736 N N . VAL A 1 97 ? 0.923 -1.400 1.217 1.00 97.94 97 VAL A N 1
ATOM 737 C CA . VAL A 1 97 ? 1.735 -1.287 0.009 1.00 97.94 97 VAL A CA 1
ATOM 738 C C . VAL A 1 97 ? 2.517 0.019 0.107 1.00 97.94 97 VAL A C 1
ATOM 740 O O . VAL A 1 97 ? 1.943 1.104 -0.001 1.00 97.94 97 VAL A O 1
ATOM 743 N N . ALA A 1 98 ? 3.815 -0.099 0.358 1.00 96.62 98 ALA A N 1
ATOM 744 C CA . ALA A 1 98 ? 4.733 1.016 0.513 1.00 96.62 98 ALA A CA 1
ATOM 745 C C . ALA A 1 98 ? 5.367 1.359 -0.842 1.00 96.62 98 ALA A C 1
ATOM 747 O O . ALA A 1 98 ? 6.207 0.620 -1.361 1.00 96.62 98 ALA A O 1
ATOM 748 N N . VAL A 1 99 ? 4.948 2.479 -1.425 1.00 95.50 99 VAL A N 1
ATOM 749 C CA . VAL A 1 99 ? 5.446 2.947 -2.724 1.00 95.50 99 VAL A CA 1
ATOM 750 C C . VAL A 1 99 ? 6.754 3.704 -2.531 1.00 95.50 99 VAL A C 1
ATOM 752 O O . VAL A 1 99 ? 6.841 4.652 -1.748 1.00 95.50 99 VAL A O 1
ATOM 755 N N . ALA A 1 100 ? 7.788 3.282 -3.255 1.00 94.25 100 ALA A N 1
ATOM 756 C CA . ALA A 1 100 ? 9.079 3.947 -3.233 1.00 94.25 100 ALA A CA 1
ATOM 757 C C . ALA A 1 100 ? 8.964 5.397 -3.727 1.00 94.25 100 ALA A C 1
ATOM 759 O O . ALA A 1 100 ? 8.258 5.691 -4.691 1.00 94.25 100 ALA A O 1
ATOM 760 N N . SER A 1 101 ? 9.721 6.308 -3.118 1.00 88.31 101 SER A N 1
ATOM 761 C CA . SER A 1 101 ? 9.840 7.708 -3.527 1.00 88.31 101 SER A CA 1
ATOM 762 C C . SER A 1 101 ? 11.300 8.157 -3.609 1.00 88.31 101 SER A C 1
ATOM 764 O O . SER A 1 101 ? 12.199 7.583 -2.999 1.00 88.31 101 SER A O 1
ATOM 766 N N . GLN A 1 102 ? 11.554 9.222 -4.372 1.00 83.25 102 GLN A N 1
ATOM 767 C CA . GLN A 1 102 ? 12.880 9.830 -4.531 1.00 83.25 102 GLN A CA 1
ATOM 768 C C . GLN A 1 102 ? 13.129 10.867 -3.432 1.00 83.25 102 GLN A C 1
ATOM 770 O O . GLN A 1 102 ? 13.377 12.045 -3.702 1.00 83.25 102 GLN A O 1
ATOM 775 N N . THR A 1 103 ? 13.041 10.442 -2.176 1.00 80.06 103 THR A N 1
ATOM 776 C CA . THR A 1 103 ? 13.210 11.330 -1.025 1.00 80.06 103 THR A CA 1
ATOM 777 C C . THR A 1 103 ? 14.444 10.942 -0.217 1.00 80.06 103 THR A C 1
ATOM 779 O O . THR A 1 103 ? 14.953 9.821 -0.280 1.00 80.06 103 THR A O 1
ATOM 782 N N . ARG A 1 104 ? 15.018 11.916 0.496 1.00 81.19 104 ARG A N 1
ATOM 783 C CA . ARG A 1 104 ? 16.214 11.716 1.333 1.00 81.19 104 ARG A CA 1
ATOM 784 C C . ARG A 1 104 ? 15.797 11.482 2.781 1.00 81.19 104 ARG A C 1
ATOM 786 O O . ARG A 1 104 ? 16.073 12.315 3.640 1.00 81.19 104 ARG A O 1
ATOM 793 N N . VAL A 1 105 ? 15.118 10.364 3.004 1.00 83.50 105 VAL A N 1
ATOM 794 C CA . VAL A 1 105 ? 14.604 9.912 4.306 1.00 83.50 105 VAL A CA 1
ATOM 795 C C . VAL A 1 105 ? 15.272 8.611 4.743 1.00 83.50 105 VAL A C 1
ATOM 797 O O . VAL A 1 105 ? 16.004 7.997 3.959 1.00 83.50 105 VAL A O 1
ATOM 800 N N . LYS A 1 106 ? 15.056 8.190 5.997 1.00 86.38 106 LYS A N 1
ATOM 801 C CA . LYS A 1 106 ? 15.589 6.904 6.484 1.00 86.38 106 LYS A CA 1
ATOM 802 C C . LYS A 1 106 ? 14.838 5.719 5.887 1.00 86.38 106 LYS A C 1
ATOM 804 O O . LYS A 1 106 ? 15.424 4.644 5.758 1.00 86.38 106 LYS A O 1
ATOM 809 N N . GLY A 1 107 ? 13.571 5.928 5.539 1.00 89.75 107 GLY A N 1
ATOM 810 C CA . GLY A 1 107 ? 12.689 4.892 5.026 1.00 89.75 107 GLY A CA 1
ATOM 811 C C . GLY A 1 107 ? 12.236 3.909 6.103 1.00 89.75 107 GLY A C 1
ATOM 812 O O . GLY A 1 107 ? 12.556 4.057 7.285 1.00 89.75 107 GLY A O 1
ATOM 813 N N . VAL A 1 108 ? 11.513 2.881 5.671 1.00 92.25 108 VAL A N 1
ATOM 814 C CA . VAL A 1 108 ? 10.925 1.848 6.531 1.00 92.25 108 VAL A CA 1
ATOM 815 C C . VAL A 1 108 ? 11.494 0.462 6.203 1.00 92.25 108 VAL A C 1
ATOM 817 O O . VAL A 1 108 ? 11.727 0.175 5.024 1.00 92.25 108 VAL A O 1
ATOM 820 N N . PRO A 1 109 ? 11.719 -0.419 7.198 1.00 92.94 109 PRO A N 1
ATOM 821 C CA . PRO A 1 109 ? 11.911 -1.839 6.922 1.00 92.94 109 PRO A CA 1
ATOM 822 C C . PRO A 1 109 ? 10.677 -2.429 6.226 1.00 92.94 109 PRO A C 1
ATOM 824 O O . PRO A 1 109 ? 9.543 -2.072 6.534 1.00 92.94 109 PRO A O 1
ATOM 827 N N . ILE A 1 110 ? 10.902 -3.358 5.304 1.00 94.00 110 ILE A N 1
ATOM 828 C CA . ILE A 1 110 ? 9.840 -4.034 4.554 1.00 94.00 110 ILE A CA 1
ATOM 829 C C . ILE A 1 110 ? 9.942 -5.548 4.721 1.00 94.00 110 ILE A C 1
ATOM 831 O O . ILE A 1 110 ? 11.030 -6.084 4.937 1.00 94.00 110 ILE A O 1
ATOM 835 N N . ASP A 1 111 ? 8.817 -6.240 4.576 1.00 94.69 111 ASP A N 1
ATOM 836 C CA . ASP A 1 111 ? 8.776 -7.703 4.521 1.00 94.69 111 ASP A CA 1
ATOM 837 C C . ASP A 1 111 ? 9.335 -8.211 3.194 1.00 94.69 111 ASP A C 1
ATOM 839 O O . ASP A 1 111 ? 10.188 -9.096 3.131 1.00 94.69 111 ASP A O 1
ATOM 843 N N . CYS A 1 112 ? 8.853 -7.621 2.107 1.00 95.94 112 CYS A N 1
ATOM 844 C CA . CYS A 1 112 ? 9.248 -7.962 0.753 1.00 95.94 112 CYS A CA 1
ATOM 845 C C . CYS A 1 112 ? 8.968 -6.790 -0.184 1.00 95.94 112 CYS A C 1
ATOM 847 O O . CYS A 1 112 ? 8.232 -5.872 0.172 1.00 95.94 112 CYS A O 1
ATOM 849 N N . SER A 1 113 ? 9.514 -6.847 -1.394 1.00 97.62 113 SER A N 1
ATOM 850 C CA . SER A 1 113 ? 9.088 -6.011 -2.511 1.00 97.62 113 SER A CA 1
ATOM 851 C C . SER A 1 113 ? 8.550 -6.866 -3.648 1.00 97.62 113 SER A C 1
ATOM 853 O O . SER A 1 113 ? 9.008 -7.993 -3.860 1.00 97.62 113 SER A O 1
ATOM 855 N N . ILE A 1 114 ? 7.637 -6.298 -4.432 1.00 97.94 114 ILE A N 1
ATOM 856 C CA . ILE A 1 114 ? 7.332 -6.783 -5.776 1.00 97.94 114 ILE A CA 1
ATOM 857 C C . ILE A 1 114 ? 8.064 -5.888 -6.777 1.00 97.94 114 ILE A C 1
ATOM 859 O O . ILE A 1 114 ? 7.827 -4.682 -6.847 1.00 97.94 114 ILE A O 1
ATOM 863 N N . THR A 1 115 ? 8.979 -6.477 -7.538 1.00 97.81 115 THR A N 1
ATOM 864 C CA . THR A 1 115 ? 9.737 -5.783 -8.585 1.00 97.81 115 THR A CA 1
ATOM 865 C C . THR A 1 115 ? 8.866 -5.492 -9.805 1.00 97.81 115 THR A C 1
ATOM 867 O O . THR A 1 115 ? 7.809 -6.099 -9.991 1.00 97.81 115 THR A O 1
ATOM 870 N N . ALA A 1 116 ? 9.335 -4.613 -10.694 1.00 96.94 116 ALA A N 1
ATOM 871 C CA . ALA A 1 116 ? 8.630 -4.292 -11.938 1.00 96.94 116 ALA A CA 1
ATOM 872 C C . ALA A 1 116 ? 8.354 -5.527 -12.816 1.00 96.94 116 ALA A C 1
ATOM 874 O O . ALA A 1 116 ? 7.296 -5.637 -13.425 1.00 96.94 116 ALA A O 1
ATOM 875 N N . ASP A 1 117 ? 9.253 -6.514 -12.841 1.00 95.50 117 ASP A N 1
ATOM 876 C CA . ASP A 1 117 ? 9.029 -7.784 -13.547 1.00 95.50 117 ASP A CA 1
ATOM 877 C C . ASP A 1 117 ? 8.138 -8.780 -12.772 1.00 95.50 117 ASP A C 1
ATOM 879 O O . ASP A 1 117 ? 7.976 -9.930 -13.183 1.00 95.50 117 ASP A O 1
ATOM 883 N N . GLY A 1 118 ? 7.530 -8.344 -11.666 1.00 94.25 118 GLY A N 1
ATOM 884 C CA . GLY A 1 118 ? 6.563 -9.096 -10.872 1.00 94.25 118 GLY A CA 1
ATOM 885 C C . GLY A 1 118 ? 7.180 -10.115 -9.915 1.00 94.25 118 GLY A C 1
ATOM 886 O O . GLY A 1 118 ? 6.455 -10.950 -9.368 1.00 94.25 118 GLY A O 1
ATOM 887 N N . LYS A 1 119 ? 8.495 -10.097 -9.690 1.00 96.81 119 LYS A N 1
ATOM 888 C CA . LYS A 1 119 ? 9.135 -11.023 -8.749 1.00 96.81 119 LYS A CA 1
ATOM 889 C C . LYS A 1 119 ? 8.970 -10.528 -7.324 1.00 96.81 119 LYS A C 1
ATOM 891 O O . LYS A 1 119 ? 9.082 -9.340 -7.050 1.00 96.81 119 LYS A O 1
ATOM 896 N N . LEU A 1 120 ? 8.727 -11.470 -6.420 1.00 96.62 120 LEU A N 1
ATOM 897 C CA . LEU A 1 120 ? 8.813 -11.207 -4.994 1.00 96.62 120 LEU A CA 1
ATOM 898 C C . LEU A 1 120 ? 10.273 -11.336 -4.565 1.00 96.62 120 LEU A C 1
ATOM 900 O O . LEU A 1 120 ? 10.917 -12.340 -4.871 1.00 96.62 120 LEU A O 1
ATOM 904 N N . ILE A 1 121 ? 10.772 -10.326 -3.864 1.00 95.75 121 ILE A N 1
ATOM 905 C CA . ILE A 1 121 ? 12.093 -10.324 -3.235 1.00 95.75 121 ILE A CA 1
ATOM 906 C C . ILE A 1 121 ? 11.936 -9.987 -1.755 1.00 95.75 121 ILE A C 1
ATOM 908 O O . ILE A 1 121 ? 11.231 -9.047 -1.405 1.00 95.75 121 ILE A O 1
ATOM 912 N N . GLU A 1 122 ? 12.559 -10.759 -0.876 1.00 92.38 122 GLU A N 1
ATOM 913 C CA . GLU A 1 122 ? 12.446 -10.564 0.572 1.00 92.38 122 GLU A CA 1
ATOM 914 C C . GLU A 1 122 ? 13.493 -9.562 1.068 1.00 92.38 122 GLU A C 1
ATOM 916 O O . GLU A 1 122 ? 14.631 -9.565 0.591 1.00 92.38 122 GLU A O 1
ATOM 921 N N . TYR A 1 123 ? 13.107 -8.711 2.023 1.00 87.62 123 TYR A N 1
ATOM 922 C CA . TYR A 1 123 ? 13.999 -7.788 2.746 1.00 87.62 123 TYR A CA 1
ATOM 923 C C . TYR A 1 123 ? 14.862 -6.845 1.881 1.00 87.62 123 TYR A C 1
ATOM 925 O O . TYR A 1 123 ? 15.863 -6.311 2.359 1.00 87.62 123 TYR A O 1
ATOM 933 N N . LEU A 1 124 ? 14.497 -6.636 0.612 1.00 93.94 124 LEU A N 1
ATOM 934 C CA . LEU A 1 124 ? 15.241 -5.804 -0.332 1.00 93.94 124 LEU A CA 1
ATOM 935 C C . LEU A 1 124 ? 14.307 -4.745 -0.940 1.00 93.94 124 LEU A C 1
ATOM 937 O O . LEU A 1 124 ? 13.340 -5.115 -1.620 1.00 93.94 124 LEU A O 1
ATOM 941 N N . PRO A 1 125 ? 14.549 -3.441 -0.699 1.00 95.94 125 PRO A N 1
ATOM 942 C CA . PRO A 1 125 ? 13.732 -2.376 -1.263 1.00 95.94 125 PRO A CA 1
ATOM 943 C C . PRO A 1 125 ? 13.914 -2.248 -2.775 1.00 95.94 125 PRO A C 1
ATOM 945 O O . PRO A 1 125 ? 14.918 -2.674 -3.354 1.00 95.94 125 PRO A O 1
ATOM 948 N N . VAL A 1 126 ? 12.935 -1.603 -3.401 1.00 96.56 126 VAL A N 1
ATOM 949 C CA . VAL A 1 126 ? 12.975 -1.178 -4.800 1.00 96.56 126 VAL A CA 1
ATOM 950 C C . VAL A 1 126 ? 12.935 0.345 -4.898 1.00 96.56 126 VAL A C 1
ATOM 952 O O . VAL A 1 126 ? 12.512 1.024 -3.962 1.00 96.56 126 VAL A O 1
ATOM 955 N N . ASP A 1 127 ? 13.386 0.886 -6.023 1.00 95.06 127 ASP A N 1
ATOM 956 C CA . ASP A 1 127 ? 13.183 2.290 -6.376 1.00 95.06 127 ASP A CA 1
ATOM 957 C C . ASP A 1 127 ? 11.797 2.530 -7.011 1.00 95.06 127 ASP A C 1
ATOM 959 O O . ASP A 1 127 ? 10.974 1.617 -7.125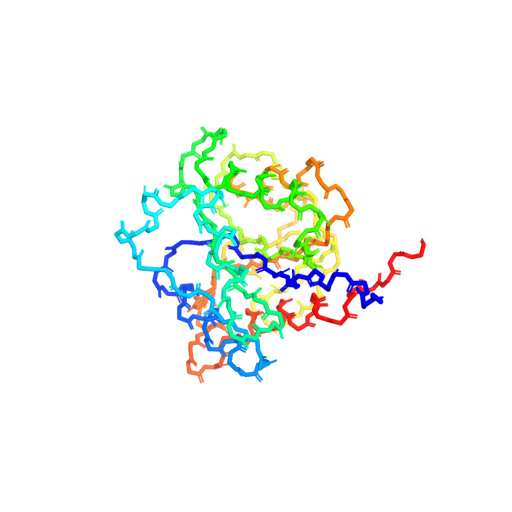 1.00 95.06 127 ASP A O 1
ATOM 963 N N . LYS A 1 128 ? 11.523 3.772 -7.449 1.00 93.25 128 LYS A N 1
ATOM 964 C CA . LYS A 1 128 ? 10.239 4.128 -8.089 1.00 93.25 128 LYS A CA 1
ATOM 965 C C . LYS A 1 128 ? 9.980 3.361 -9.391 1.00 93.25 128 LYS A C 1
ATOM 967 O O . LYS A 1 128 ? 8.827 3.223 -9.786 1.00 93.25 128 LYS A O 1
ATOM 972 N N . GLU A 1 129 ? 11.018 2.847 -10.044 1.00 95.50 129 GLU A N 1
ATOM 973 C CA . GLU A 1 129 ? 10.884 2.033 -11.253 1.00 95.50 129 GLU A CA 1
ATOM 974 C C . GLU A 1 129 ? 10.721 0.542 -10.931 1.00 95.50 129 GLU A C 1
ATOM 976 O O . GLU A 1 129 ? 10.657 -0.274 -11.847 1.00 95.50 129 GLU A O 1
ATOM 981 N N . GLY A 1 130 ? 10.627 0.165 -9.650 1.00 95.81 130 GLY A N 1
ATOM 982 C CA . GLY A 1 130 ? 10.481 -1.223 -9.220 1.00 95.81 130 GLY A CA 1
ATOM 983 C C . GLY A 1 130 ? 11.773 -2.031 -9.364 1.00 95.81 130 GLY A C 1
ATOM 984 O O . GLY A 1 130 ? 11.713 -3.263 -9.456 1.00 95.81 130 GLY A O 1
ATOM 985 N N . ILE A 1 131 ? 12.930 -1.362 -9.413 1.00 96.81 131 ILE A N 1
ATOM 986 C CA . ILE A 1 131 ? 14.252 -1.982 -9.545 1.00 96.81 131 ILE A CA 1
ATOM 987 C C . ILE A 1 131 ? 14.867 -2.158 -8.148 1.00 96.81 131 ILE A C 1
ATOM 989 O O . ILE A 1 131 ? 14.878 -1.202 -7.373 1.00 96.81 131 ILE A O 1
ATOM 993 N N . PRO A 1 132 ? 15.405 -3.345 -7.801 1.00 96.12 132 PRO A N 1
ATOM 994 C CA . PRO A 1 132 ? 16.016 -3.576 -6.493 1.00 96.12 132 PRO A CA 1
ATOM 995 C C . PRO A 1 132 ? 17.202 -2.646 -6.213 1.00 96.12 132 PRO A C 1
ATOM 997 O O . PRO A 1 132 ? 18.106 -2.513 -7.043 1.00 96.12 132 PRO A O 1
ATOM 1000 N N . VAL A 1 133 ? 17.244 -2.065 -5.014 1.00 92.94 133 VAL A N 1
ATOM 1001 C CA . VAL A 1 133 ? 18.311 -1.145 -4.596 1.00 92.94 133 VAL A CA 1
ATOM 1002 C C . VAL A 1 133 ? 19.300 -1.874 -3.691 1.00 92.94 133 VAL A C 1
ATOM 1004 O O . VAL A 1 133 ? 19.003 -2.230 -2.555 1.00 92.94 133 VAL A O 1
ATOM 1007 N N . SER A 1 134 ? 20.510 -2.106 -4.200 1.00 86.19 134 SER A N 1
ATOM 1008 C CA . SER A 1 134 ? 21.571 -2.780 -3.442 1.00 86.19 134 SER A CA 1
ATOM 1009 C C . SER A 1 134 ? 22.161 -1.864 -2.367 1.00 86.19 134 SER A C 1
ATOM 1011 O O . SER A 1 134 ? 22.453 -0.702 -2.635 1.00 86.19 134 SER A O 1
ATOM 1013 N N . GLY A 1 135 ? 22.413 -2.405 -1.171 1.00 84.12 135 GLY A N 1
ATOM 1014 C CA . GLY A 1 135 ? 23.042 -1.662 -0.069 1.00 84.12 135 GLY A CA 1
ATOM 1015 C C . GLY A 1 135 ? 22.085 -0.782 0.741 1.00 84.12 135 GLY A C 1
ATOM 1016 O O . GLY A 1 135 ? 22.531 -0.104 1.665 1.00 84.12 135 GLY A O 1
ATOM 1017 N N . GLU A 1 136 ? 20.788 -0.819 0.435 1.00 83.50 136 GLU A N 1
ATOM 1018 C CA . GLU A 1 136 ? 19.730 -0.217 1.243 1.00 83.50 136 GLU A CA 1
ATOM 1019 C C . GLU A 1 136 ? 18.885 -1.316 1.892 1.00 83.50 136 GLU A C 1
ATOM 1021 O O . GLU A 1 136 ? 18.558 -2.314 1.257 1.00 83.50 136 GLU A O 1
ATOM 1026 N N . PHE A 1 137 ? 18.547 -1.135 3.169 1.00 86.12 137 PHE A N 1
ATOM 1027 C CA . PHE A 1 137 ? 17.708 -2.074 3.929 1.00 86.12 137 PHE A CA 1
ATOM 1028 C C . PHE A 1 137 ? 16.265 -1.587 4.078 1.00 86.12 137 PHE A C 1
ATOM 1030 O O . PHE A 1 137 ? 15.376 -2.366 4.406 1.00 86.12 137 PHE A O 1
ATOM 1037 N N . ASN A 1 138 ? 16.043 -0.295 3.837 1.00 92.94 138 ASN A N 1
ATOM 1038 C CA . ASN A 1 138 ? 14.765 0.363 4.031 1.00 92.94 138 ASN A CA 1
ATOM 1039 C C . ASN A 1 138 ? 14.241 0.890 2.702 1.00 92.94 138 ASN A C 1
ATOM 1041 O O . ASN A 1 138 ? 14.998 1.450 1.908 1.00 92.94 138 ASN A O 1
ATOM 1045 N N . LEU A 1 139 ? 12.933 0.779 2.501 1.00 93.69 139 LEU A N 1
ATOM 1046 C CA . LEU A 1 139 ? 12.259 1.438 1.395 1.00 93.69 139 LEU A CA 1
ATOM 1047 C C . LEU A 1 139 ? 12.062 2.915 1.730 1.00 93.69 139 LEU A C 1
ATOM 1049 O O . LEU A 1 139 ? 11.528 3.262 2.784 1.00 93.69 139 LEU A O 1
ATOM 1053 N N . LYS A 1 140 ? 12.517 3.788 0.833 1.00 91.81 140 LYS A N 1
ATOM 1054 C CA . LYS A 1 140 ? 12.428 5.239 1.004 1.00 91.81 140 LYS A CA 1
ATOM 1055 C C . LYS A 1 140 ? 11.086 5.768 0.524 1.00 91.81 140 LYS A C 1
ATOM 1057 O O . LYS A 1 140 ? 10.689 5.509 -0.607 1.00 91.81 140 LYS A O 1
ATOM 1062 N N . GLY A 1 141 ? 10.460 6.585 1.357 1.00 86.19 141 GLY A N 1
ATOM 1063 C CA . GLY A 1 141 ? 9.309 7.406 1.013 1.00 86.19 141 GLY A CA 1
ATOM 1064 C C . GLY A 1 141 ? 8.862 8.216 2.220 1.00 86.19 141 GLY A C 1
ATOM 1065 O O . GLY A 1 141 ? 9.061 7.782 3.352 1.00 86.19 141 GLY A O 1
ATOM 1066 N N . ASP A 1 142 ? 8.314 9.402 1.973 1.00 80.31 142 ASP A N 1
ATOM 1067 C CA . ASP A 1 142 ? 7.966 10.331 3.053 1.00 80.31 142 ASP A CA 1
ATOM 1068 C C . ASP A 1 142 ? 6.787 9.771 3.865 1.00 80.31 142 ASP A C 1
ATOM 1070 O O . ASP A 1 142 ? 6.911 9.592 5.066 1.00 80.31 142 ASP A O 1
ATOM 1074 N N . THR A 1 143 ? 5.732 9.300 3.196 1.00 80.75 143 THR A N 1
ATOM 1075 C CA . THR A 1 143 ? 4.545 8.700 3.840 1.00 80.75 143 THR A CA 1
ATOM 1076 C C . THR A 1 143 ? 4.782 7.350 4.504 1.00 80.75 143 THR A C 1
ATOM 1078 O O . THR A 1 143 ? 3.984 6.904 5.328 1.00 80.75 143 THR A O 1
ATOM 1081 N N . VAL A 1 144 ? 5.873 6.660 4.166 1.00 86.12 144 VAL A N 1
ATOM 1082 C CA . VAL A 1 144 ? 6.146 5.326 4.714 1.00 86.12 144 VAL A CA 1
ATOM 1083 C C . VAL A 1 144 ? 6.937 5.375 6.023 1.00 86.12 144 VAL A C 1
ATOM 1085 O O . VAL A 1 144 ? 6.975 4.363 6.721 1.00 86.12 144 VAL A O 1
ATOM 1088 N N . GLU A 1 145 ? 7.559 6.504 6.402 1.00 86.25 145 GLU A N 1
ATOM 1089 C CA . GLU A 1 145 ? 8.392 6.577 7.618 1.00 86.25 145 GLU A CA 1
ATOM 1090 C C . GLU A 1 145 ? 7.587 6.263 8.886 1.00 86.25 145 GLU A C 1
ATOM 1092 O O . GLU A 1 145 ? 8.092 5.581 9.791 1.00 86.25 145 GLU A O 1
ATOM 1097 N N . ILE A 1 146 ? 6.315 6.665 8.931 1.00 90.50 146 ILE A N 1
ATOM 1098 C CA . ILE A 1 146 ? 5.427 6.383 10.059 1.00 90.50 146 ILE A CA 1
ATOM 1099 C C . ILE A 1 146 ? 5.246 4.891 10.364 1.00 90.50 146 ILE A C 1
ATOM 1101 O O . ILE A 1 146 ? 5.050 4.510 11.522 1.00 90.50 146 ILE A O 1
ATOM 1105 N N . LEU A 1 147 ? 5.377 4.026 9.355 1.00 92.56 147 LEU A N 1
ATOM 1106 C CA . LEU A 1 147 ? 5.222 2.576 9.492 1.00 92.56 147 LEU A CA 1
ATOM 1107 C C . LEU A 1 147 ? 6.309 1.953 10.379 1.00 92.56 147 LEU A C 1
ATOM 1109 O O . LEU A 1 147 ? 6.087 0.901 10.971 1.00 92.56 147 LEU A O 1
ATOM 1113 N N . SER A 1 148 ? 7.443 2.635 10.578 1.00 90.88 148 SER A N 1
ATOM 1114 C CA . SER A 1 148 ? 8.481 2.208 11.530 1.00 90.88 148 SER A CA 1
ATOM 1115 C C . SER A 1 148 ? 7.984 2.122 12.982 1.00 90.88 148 SER A C 1
ATOM 1117 O O . SER A 1 148 ? 8.603 1.447 13.805 1.00 90.88 148 SER A O 1
ATOM 1119 N N . ARG A 1 149 ? 6.858 2.777 13.305 1.00 92.56 149 ARG A N 1
ATOM 1120 C CA . ARG A 1 149 ? 6.194 2.712 14.618 1.00 92.56 149 ARG A CA 1
ATOM 1121 C C . ARG A 1 149 ? 5.255 1.510 14.769 1.00 92.56 149 ARG A C 1
ATOM 1123 O O . ARG A 1 149 ? 4.785 1.263 15.876 1.00 92.56 149 ARG A O 1
ATOM 1130 N N . TYR A 1 150 ? 4.994 0.778 13.686 1.00 93.69 150 TYR A N 1
ATOM 1131 C CA . TYR A 1 150 ? 4.028 -0.321 13.618 1.00 93.69 150 TYR A CA 1
ATOM 1132 C C . TYR A 1 150 ? 4.692 -1.600 13.072 1.00 93.69 150 TYR A C 1
ATOM 1134 O O . TYR A 1 150 ? 4.324 -2.071 11.997 1.00 93.69 150 TYR A O 1
ATOM 1142 N N . PRO A 1 151 ? 5.674 -2.182 13.791 1.00 90.69 151 PRO A N 1
ATOM 1143 C CA . PRO A 1 151 ? 6.496 -3.295 13.291 1.00 90.69 151 PRO A CA 1
ATOM 1144 C C . PRO A 1 151 ? 5.721 -4.600 13.033 1.00 90.69 151 PRO A C 1
ATOM 1146 O O . PRO A 1 151 ? 6.230 -5.491 12.349 1.00 90.69 151 PRO A O 1
ATOM 1149 N N . ASP A 1 152 ? 4.512 -4.708 13.588 1.00 90.94 152 ASP A N 1
ATOM 1150 C CA . ASP A 1 152 ? 3.623 -5.861 13.433 1.00 90.94 152 ASP A CA 1
ATOM 1151 C C . ASP A 1 152 ? 2.787 -5.799 12.144 1.00 90.94 152 ASP A C 1
ATOM 1153 O O . ASP A 1 152 ? 2.172 -6.792 11.755 1.00 90.94 152 ASP A O 1
ATOM 1157 N N . VAL A 1 153 ? 2.747 -4.644 11.472 1.00 93.69 153 VAL A N 1
ATOM 1158 C CA . VAL A 1 153 ? 2.037 -4.487 10.201 1.00 93.69 153 VAL A CA 1
ATOM 1159 C C . VAL A 1 153 ? 2.928 -4.953 9.062 1.00 93.69 153 VAL A C 1
ATOM 1161 O O . VAL A 1 153 ? 4.076 -4.537 8.944 1.00 93.69 153 VAL A O 1
ATOM 1164 N N . MET A 1 154 ? 2.366 -5.781 8.186 1.00 95.62 154 MET A N 1
ATOM 1165 C CA . MET A 1 154 ? 3.042 -6.212 6.970 1.00 95.62 154 MET A CA 1
ATOM 1166 C C . MET A 1 154 ? 3.251 -5.040 6.013 1.00 95.62 154 MET A C 1
ATOM 1168 O O . M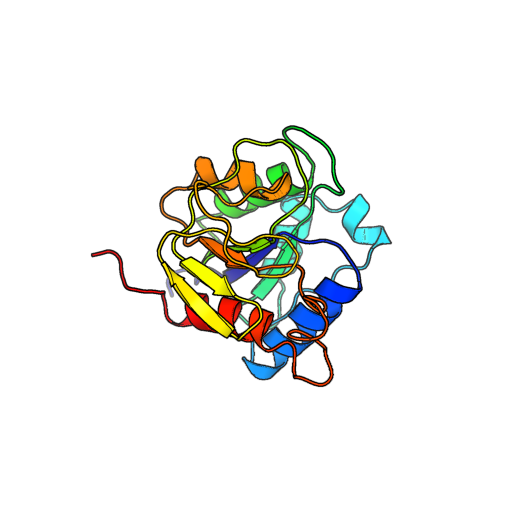ET A 1 154 ? 2.294 -4.343 5.666 1.00 95.62 154 MET A O 1
ATOM 1172 N N . VAL A 1 155 ? 4.478 -4.872 5.529 1.00 97.00 155 VAL A N 1
ATOM 1173 C CA . VAL A 1 155 ? 4.850 -3.824 4.577 1.00 97.00 155 VAL A CA 1
ATOM 1174 C C . VAL A 1 155 ? 5.410 -4.456 3.307 1.00 97.00 155 VAL A C 1
ATOM 1176 O O . VAL A 1 155 ? 6.475 -5.076 3.315 1.00 97.00 155 VAL A O 1
ATOM 1179 N N . VAL A 1 156 ? 4.695 -4.275 2.196 1.00 97.94 156 VAL A N 1
ATOM 1180 C CA . VAL A 1 156 ? 5.095 -4.741 0.862 1.00 97.94 156 VAL A CA 1
ATOM 1181 C C . VAL A 1 156 ? 5.553 -3.552 0.030 1.00 97.94 156 VAL A C 1
ATOM 1183 O O . VAL A 1 156 ? 4.757 -2.673 -0.285 1.00 97.94 156 VAL A O 1
ATOM 1186 N N . GLY A 1 157 ? 6.825 -3.533 -0.348 1.00 97.31 157 GLY A N 1
ATOM 1187 C CA . GLY A 1 157 ? 7.401 -2.509 -1.207 1.00 97.31 157 GLY A CA 1
ATOM 1188 C C . GLY A 1 157 ? 7.031 -2.669 -2.681 1.00 97.31 157 GLY A C 1
ATOM 1189 O O . GLY A 1 157 ? 6.949 -3.785 -3.199 1.00 97.31 157 GLY A O 1
ATOM 1190 N N . CYS A 1 158 ? 6.862 -1.559 -3.392 1.00 97.38 158 CYS A N 1
ATOM 1191 C CA . CYS A 1 158 ? 6.829 -1.553 -4.854 1.00 97.38 158 CYS A CA 1
ATOM 1192 C C . CYS A 1 158 ? 7.319 -0.221 -5.431 1.00 97.38 158 CYS A C 1
ATOM 1194 O O . CYS A 1 158 ? 7.499 0.766 -4.713 1.00 97.38 158 CYS A O 1
ATOM 1196 N N . GLY A 1 159 ? 7.534 -0.207 -6.747 1.00 96.38 159 GLY A N 1
ATOM 1197 C CA . GLY A 1 159 ? 7.680 1.035 -7.497 1.00 96.38 159 GLY A CA 1
ATOM 1198 C C . GLY A 1 159 ? 6.344 1.765 -7.649 1.00 96.38 159 GLY A C 1
ATOM 1199 O O . GLY A 1 159 ? 5.359 1.443 -6.990 1.00 96.38 159 GLY A O 1
ATOM 1200 N N . ASP A 1 160 ? 6.316 2.741 -8.545 1.00 95.19 160 ASP A N 1
ATOM 1201 C CA . ASP A 1 160 ? 5.211 3.678 -8.739 1.00 95.19 160 ASP A CA 1
ATOM 1202 C C . ASP A 1 160 ? 4.006 3.008 -9.463 1.00 95.19 160 ASP A C 1
ATOM 1204 O O . ASP A 1 160 ? 4.137 2.623 -10.639 1.00 95.19 160 ASP A O 1
ATOM 1208 N N . PRO A 1 161 ? 2.853 2.799 -8.788 1.00 96.44 161 PRO A N 1
ATOM 1209 C CA . PRO A 1 161 ? 1.693 2.096 -9.334 1.00 96.44 161 PRO A CA 1
ATOM 1210 C C . PRO A 1 161 ? 1.178 2.687 -10.652 1.00 96.44 161 PRO A C 1
ATOM 1212 O O . PRO A 1 161 ? 1.041 3.897 -10.835 1.00 96.44 161 PRO A O 1
ATOM 1215 N N . GLY A 1 162 ? 0.855 1.820 -11.608 1.00 95.88 162 GLY A N 1
ATOM 1216 C CA . GLY A 1 162 ? 0.413 2.231 -12.943 1.00 95.88 162 GLY A CA 1
ATOM 1217 C C . GLY A 1 162 ? 1.541 2.658 -13.887 1.00 95.88 162 GLY A C 1
ATOM 1218 O O . GLY A 1 162 ? 1.264 2.963 -15.050 1.00 95.88 162 GLY A O 1
ATOM 1219 N N . LYS A 1 163 ? 2.796 2.695 -13.414 1.00 94.25 163 LYS A N 1
ATOM 1220 C CA . LYS A 1 163 ? 3.974 3.162 -14.162 1.00 94.25 163 LYS A CA 1
ATOM 1221 C C . LYS A 1 163 ? 5.019 2.049 -14.300 1.00 94.25 163 LYS A C 1
ATOM 1223 O O . LYS A 1 163 ? 4.795 1.109 -15.068 1.00 94.25 163 LYS A O 1
ATOM 1228 N N . MET A 1 164 ? 6.169 2.186 -13.626 1.00 93.81 164 MET A N 1
ATOM 1229 C CA . MET A 1 164 ? 7.335 1.291 -13.679 1.00 93.81 164 MET A CA 1
ATOM 1230 C C . MET A 1 164 ? 7.700 0.914 -15.119 1.00 93.81 164 MET A C 1
ATOM 1232 O O . MET A 1 164 ? 7.515 -0.227 -15.522 1.00 93.81 164 MET A O 1
ATOM 1236 N N . ALA A 1 165 ? 8.092 1.888 -15.946 1.00 91.31 165 ALA A N 1
ATOM 1237 C CA . ALA A 1 165 ? 8.358 1.707 -17.385 1.00 91.31 165 ALA A CA 1
ATOM 1238 C C . ALA A 1 165 ? 7.274 0.929 -18.186 1.00 91.31 165 ALA A C 1
ATOM 1240 O O . ALA A 1 165 ? 7.570 0.270 -19.185 1.00 91.31 165 ALA A O 1
ATOM 1241 N N . GLY A 1 166 ? 6.008 0.996 -17.757 1.00 91.19 166 GLY A N 1
ATOM 1242 C CA . GLY A 1 166 ? 4.879 0.297 -18.379 1.00 91.19 166 GLY A CA 1
ATOM 1243 C C . GLY A 1 166 ? 4.711 -1.159 -17.935 1.00 91.19 166 GLY A C 1
ATOM 1244 O O . GLY A 1 166 ? 3.845 -1.859 -18.459 1.00 91.19 166 GLY A O 1
ATOM 1245 N N . PHE A 1 167 ? 5.508 -1.639 -16.979 1.00 92.19 167 PHE A N 1
ATOM 1246 C CA . PHE A 1 167 ? 5.340 -2.971 -16.404 1.00 92.19 167 PHE A CA 1
ATOM 1247 C C . PHE A 1 167 ? 4.074 -3.087 -15.550 1.00 92.19 167 PHE A C 1
ATOM 1249 O O . PHE A 1 167 ? 3.473 -4.161 -15.519 1.00 92.19 167 PHE A O 1
ATOM 1256 N N . ASP A 1 168 ? 3.625 -1.984 -14.946 1.00 95.94 168 ASP A N 1
ATOM 1257 C CA . ASP A 1 168 ? 2.398 -1.933 -14.147 1.00 95.94 168 ASP A CA 1
ATOM 1258 C C . ASP A 1 168 ? 1.251 -1.189 -14.842 1.00 95.94 168 ASP A C 1
ATOM 1260 O O . ASP A 1 168 ? 0.334 -0.693 -14.196 1.00 95.94 168 ASP A O 1
ATOM 1264 N N . SER A 1 169 ? 1.289 -1.082 -16.172 1.00 93.88 169 SER A N 1
ATOM 1265 C CA . SER A 1 169 ? 0.278 -0.322 -16.905 1.00 93.88 169 SER A CA 1
ATOM 1266 C C . SER A 1 169 ? -1.134 -0.907 -16.743 1.00 93.88 169 SER A C 1
ATOM 1268 O O . SER A 1 169 ? -1.330 -2.101 -16.484 1.00 93.88 169 SER A O 1
ATOM 1270 N N . LEU A 1 170 ? -2.148 -0.061 -16.940 1.00 93.25 170 LEU A N 1
ATOM 1271 C CA . LEU A 1 170 ? -3.554 -0.461 -16.824 1.00 93.25 170 LEU A CA 1
ATOM 1272 C C . LEU A 1 170 ? -3.934 -1.525 -17.863 1.00 93.25 170 LEU A C 1
ATOM 1274 O O . LEU A 1 170 ? -4.695 -2.437 -17.554 1.00 93.25 170 LEU A O 1
ATOM 1278 N N . GLU A 1 171 ? -3.366 -1.462 -19.072 1.00 90.50 171 GLU A N 1
ATOM 1279 C CA . GLU A 1 171 ? -3.586 -2.455 -20.137 1.00 90.50 171 GLU A CA 1
ATOM 1280 C C . GLU A 1 171 ? -3.044 -3.839 -19.760 1.00 90.50 171 GLU A C 1
ATOM 1282 O O . GLU A 1 171 ? -3.492 -4.853 -20.293 1.00 90.50 171 GLU A O 1
ATOM 1287 N N . ARG A 1 172 ? -2.088 -3.884 -18.826 1.00 89.06 172 ARG A N 1
ATOM 1288 C CA . ARG A 1 172 ? -1.538 -5.110 -18.236 1.00 89.06 172 ARG A CA 1
ATOM 1289 C C . ARG A 1 172 ? -2.205 -5.468 -16.907 1.00 89.06 172 ARG A C 1
ATOM 1291 O O . ARG A 1 172 ? -1.678 -6.293 -16.161 1.00 89.06 172 ARG A O 1
ATOM 1298 N N . GLY A 1 173 ? -3.336 -4.840 -16.590 1.00 91.19 173 GLY A N 1
ATOM 1299 C CA . GLY A 1 173 ? -4.114 -5.106 -15.384 1.00 91.19 173 GLY A CA 1
ATOM 1300 C C . GLY A 1 173 ? -3.425 -4.683 -14.087 1.00 91.19 173 GLY A C 1
ATOM 1301 O O . GLY A 1 173 ? -3.699 -5.296 -13.058 1.00 91.19 173 GLY A O 1
ATOM 1302 N N . ALA A 1 174 ? -2.510 -3.701 -14.135 1.00 96.06 174 ALA A N 1
ATOM 1303 C CA . ALA A 1 174 ? -1.731 -3.255 -12.975 1.00 96.06 174 ALA A CA 1
ATOM 1304 C C . ALA A 1 174 ? -1.098 -4.440 -12.218 1.00 96.06 174 ALA A C 1
ATOM 1306 O O . ALA A 1 174 ? -1.345 -4.669 -11.032 1.00 96.06 174 ALA A O 1
ATOM 1307 N N . THR A 1 175 ? -0.344 -5.270 -12.950 1.00 95.88 175 THR A N 1
ATOM 1308 C CA . THR A 1 175 ? 0.130 -6.577 -12.471 1.00 95.88 175 THR A CA 1
ATOM 1309 C C . THR A 1 175 ? 0.995 -6.497 -11.208 1.00 95.88 175 THR A C 1
ATOM 1311 O O . THR A 1 175 ? 0.863 -7.373 -10.352 1.00 95.88 175 THR A O 1
ATOM 1314 N N . VAL A 1 176 ? 1.856 -5.490 -11.059 1.00 97.81 176 VAL A N 1
ATOM 1315 C CA . VAL A 1 176 ? 2.691 -5.304 -9.859 1.00 97.81 176 VAL A CA 1
ATOM 1316 C C . VAL A 1 176 ? 1.807 -4.903 -8.684 1.00 97.81 176 VAL A C 1
ATOM 1318 O O . VAL A 1 176 ? 1.816 -5.592 -7.664 1.00 97.81 176 VAL A O 1
ATOM 1321 N N . THR A 1 177 ? 0.962 -3.882 -8.858 1.00 98.19 177 THR A N 1
ATOM 1322 C CA . THR A 1 177 ? 0.024 -3.424 -7.816 1.00 98.19 177 THR A CA 1
ATOM 1323 C C . THR A 1 177 ? -0.895 -4.559 -7.358 1.00 98.19 177 THR A C 1
ATOM 1325 O O . THR A 1 177 ? -1.067 -4.799 -6.162 1.00 98.19 177 THR A O 1
ATOM 1328 N N . ARG A 1 178 ? -1.435 -5.335 -8.304 1.00 97.81 178 ARG A N 1
ATOM 1329 C CA . ARG A 1 178 ? -2.256 -6.521 -8.031 1.00 97.81 178 ARG A CA 1
ATOM 1330 C C . ARG A 1 178 ? -1.498 -7.557 -7.214 1.00 97.81 178 ARG A C 1
ATOM 1332 O O . ARG A 1 178 ? -2.061 -8.087 -6.264 1.00 97.81 178 ARG A O 1
ATOM 1339 N N . ARG A 1 179 ? -0.239 -7.843 -7.549 1.00 97.69 179 ARG A N 1
ATOM 1340 C CA . ARG A 1 179 ? 0.583 -8.803 -6.797 1.00 97.69 179 ARG A CA 1
ATOM 1341 C C . ARG A 1 179 ? 0.883 -8.329 -5.376 1.00 97.69 179 ARG A C 1
ATOM 1343 O O . ARG A 1 179 ? 0.867 -9.161 -4.475 1.00 97.69 179 ARG A O 1
ATOM 1350 N N . CYS A 1 180 ? 1.091 -7.030 -5.155 1.00 98.19 180 CYS A N 1
ATOM 1351 C CA . CYS A 1 180 ? 1.240 -6.476 -3.806 1.00 98.19 180 CYS A CA 1
ATOM 1352 C C . CYS A 1 180 ? -0.019 -6.715 -2.961 1.00 98.19 180 CYS A C 1
ATOM 1354 O O . CYS A 1 180 ? 0.065 -7.264 -1.863 1.00 98.19 180 CYS A O 1
ATOM 1356 N N . LEU A 1 181 ? -1.193 -6.365 -3.499 1.00 98.25 181 LEU A N 1
ATOM 1357 C CA . LEU A 1 181 ? -2.474 -6.588 -2.821 1.00 98.25 181 LEU A CA 1
ATOM 1358 C C . LEU A 1 181 ? -2.729 -8.082 -2.576 1.00 98.25 181 LEU A C 1
ATOM 1360 O O . LEU A 1 181 ? -3.128 -8.473 -1.483 1.00 98.25 181 LEU A O 1
ATOM 1364 N N . GLU A 1 182 ? -2.468 -8.925 -3.575 1.00 97.31 182 GLU A N 1
ATOM 1365 C CA . GLU A 1 182 ? -2.613 -10.380 -3.490 1.00 97.31 182 GLU A CA 1
ATOM 1366 C C . GLU A 1 182 ? -1.732 -10.984 -2.388 1.00 97.31 182 GLU A C 1
ATOM 1368 O O . GLU A 1 182 ? -2.211 -11.817 -1.619 1.00 97.31 182 GLU A O 1
ATOM 1373 N N . TYR A 1 183 ? -0.482 -10.534 -2.256 1.00 97.06 183 TYR A N 1
ATOM 1374 C CA . TYR A 1 183 ? 0.424 -11.013 -1.211 1.00 97.06 183 TYR A CA 1
ATOM 1375 C C . TYR A 1 183 ? -0.067 -10.657 0.200 1.00 97.06 183 TYR A C 1
ATOM 1377 O O . TYR A 1 183 ? -0.094 -11.518 1.082 1.00 97.06 183 TYR A O 1
ATOM 1385 N N . ILE A 1 184 ? -0.535 -9.418 0.398 1.00 97.31 184 ILE A N 1
ATOM 1386 C CA . ILE A 1 184 ? -1.121 -8.978 1.675 1.00 97.31 184 ILE A CA 1
ATOM 1387 C C . ILE A 1 184 ? -2.357 -9.823 2.020 1.00 97.31 184 ILE A C 1
ATOM 1389 O O . ILE A 1 184 ? -2.497 -10.291 3.148 1.00 97.31 184 ILE A O 1
ATOM 1393 N N . LEU A 1 185 ? -3.237 -10.093 1.048 1.00 96.00 185 LEU A N 1
ATOM 1394 C CA . LEU A 1 185 ? -4.429 -10.927 1.261 1.00 96.00 185 LEU A CA 1
ATOM 1395 C C . LEU A 1 185 ? -4.108 -12.371 1.650 1.00 96.00 185 LEU A C 1
ATOM 1397 O O . LEU A 1 185 ? -4.875 -12.988 2.389 1.00 96.00 185 LEU A O 1
ATOM 1401 N N . GLN A 1 186 ? -3.007 -12.923 1.141 1.00 93.88 186 GLN A N 1
ATOM 1402 C CA . GLN A 1 186 ? -2.550 -14.270 1.487 1.00 93.88 186 GLN A CA 1
ATOM 1403 C C . GLN A 1 186 ? -1.998 -14.351 2.919 1.00 93.88 186 GLN A C 1
ATOM 1405 O O . GLN A 1 186 ? -1.714 -15.449 3.399 1.00 93.88 186 GLN A O 1
ATOM 1410 N N . GLY A 1 187 ? -1.873 -13.212 3.612 1.00 81.25 187 GLY A N 1
ATOM 1411 C CA . GLY A 1 187 ? -1.284 -13.131 4.943 1.00 81.25 187 GLY A CA 1
ATOM 1412 C C . GLY A 1 187 ? 0.213 -13.416 4.919 1.00 81.25 187 GLY A C 1
ATOM 1413 O O . GLY A 1 187 ? 0.700 -14.004 5.879 1.00 81.25 187 GLY A O 1
ATOM 1414 N N . GLY A 1 188 ? 0.875 -13.054 3.804 1.00 59.19 188 GLY A N 1
ATOM 1415 C CA . GLY A 1 188 ? 2.316 -13.090 3.529 1.00 59.19 188 GLY A CA 1
ATOM 1416 C C . GLY A 1 188 ? 3.186 -13.796 4.564 1.00 59.19 188 GLY A C 1
ATOM 1417 O O . GLY A 1 188 ? 3.356 -13.286 5.664 1.00 59.19 188 GLY A O 1
ATOM 1418 N N . GLY A 1 189 ? 3.742 -14.954 4.186 1.00 52.41 189 GLY A N 1
ATOM 1419 C CA . GLY A 1 189 ? 4.753 -15.692 4.952 1.00 52.41 189 GLY A CA 1
ATOM 1420 C C . GLY A 1 189 ? 4.557 -15.620 6.466 1.00 52.41 189 GLY A C 1
ATOM 1421 O O . GLY A 1 189 ? 5.411 -15.044 7.127 1.00 52.41 189 GLY A O 1
ATOM 1422 N N . LYS A 1 190 ? 3.412 -16.114 6.977 1.00 41.38 190 LYS A N 1
ATOM 1423 C CA . LYS A 1 190 ? 3.035 -16.127 8.404 1.00 41.38 190 LYS A CA 1
ATOM 1424 C C . LYS A 1 190 ? 4.261 -16.059 9.323 1.00 41.38 190 LYS A C 1
ATOM 1426 O O . LYS A 1 190 ? 5.008 -17.031 9.426 1.00 41.38 190 LYS A O 1
ATOM 1431 N N . ARG A 1 191 ? 4.453 -14.906 9.966 1.00 43.47 191 ARG A N 1
ATOM 1432 C CA . ARG A 1 191 ? 5.373 -14.768 11.093 1.00 43.47 191 ARG A CA 1
ATOM 1433 C C . ARG A 1 191 ? 4.724 -15.499 12.275 1.00 43.47 191 ARG A C 1
ATOM 1435 O O . ARG A 1 191 ? 3.792 -14.964 12.873 1.00 43.47 191 ARG A O 1
ATOM 1442 N N . ASP A 1 192 ? 5.136 -16.747 12.496 1.00 35.75 192 ASP A N 1
ATOM 1443 C CA . ASP A 1 192 ? 4.889 -17.485 13.745 1.00 35.75 192 ASP A CA 1
ATOM 1444 C C . ASP A 1 192 ? 5.717 -16.890 14.898 1.00 35.75 192 ASP A C 1
ATOM 1446 O O . ASP A 1 192 ? 6.871 -16.463 14.644 1.00 35.75 192 ASP A O 1
#

Sequence (192 aa):
MCPDKRVRVIIVTDGDPTAQRAVQVAAQELKLYPLIISKLDAEQIKGPELSSYILQAPREPVVVMVDDHGEKGTGPGEEIICYLMSQTDKIEILGVVAVASQTRVKGVPIDCSITADGKLIEYLPVDKEGIPVSGEFNLKGDTVEILSRYPDVMVVGCGDPGKMAGFDSLERGATVTRRCLEYILQGGGKRD

pLDDT: mean 89.4, std 12.66, range [35.75, 98.44]

Foldseek 3Di:
DPQQDAAEEEEEADDDPLQLLLLVLLCVVVV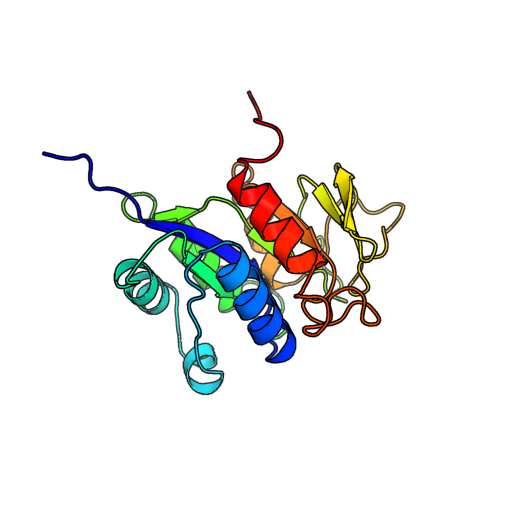AAEPDDDSVVLVVDAQVNVLVSSLVGPDDDYYYYFYQPPDADCGRRLRNVVSQVVVVSHHDYLAYAYEADPDPDLAAAAQWEQALQRDTGGQFAAHQLRHTDPPRRHGDDRSRPSCNVVVVHHYYYGHNFCCSPNSLNVVVSRNRSSSSVVCSVVSHPDPD